Protein AF-A0A958X4B8-F1 (afdb_monomer_lite)

Sequence (342 aa):
MKTRFFYLLFTFLFCLDIISAQTKVRIRVLDENDQPLKYIRLTLSGTNLPIETQSNGEYALEFPPGEAEIVFYPPQGYERISPPNGSILLPADKSRTIEIWLARKGDDTRELESFSRILSKKESEKTRLQLENETLKARLEQLEADQQNTQVLRDSLQNMLRKNNNITTDLSREIGALNETLELKRELYYKNIAAELLVYADRLKDLRDALPRVRDAFIDQRAMDRFDRTIVAYNIARDSVLHNYEGSTVIVRALWGSELSNELGQLYEETLEDVHKQTVLPLNTTVLDQFRAVRAEEVRPAKARKKVDKAANIAFEKLNNQIPKLESNIKVMLAKLEASFH

Structure (mmCIF, N/CA/C/O backbone):
data_AF-A0A958X4B8-F1
#
_entry.id   AF-A0A958X4B8-F1
#
loop_
_atom_site.group_PDB
_atom_site.id
_atom_site.type_symbol
_atom_site.label_atom_id
_atom_site.label_alt_id
_atom_site.label_comp_id
_atom_site.label_asym_id
_atom_site.label_entity_id
_atom_site.label_seq_id
_atom_site.pdbx_PDB_ins_code
_atom_site.Cartn_x
_atom_site.Cartn_y
_atom_site.Cartn_z
_atom_site.occupancy
_atom_site.B_iso_or_equiv
_atom_site.auth_seq_id
_atom_site.auth_comp_id
_atom_site.auth_asym_id
_atom_site.auth_atom_id
_atom_site.pdbx_PDB_model_num
ATOM 1 N N . MET A 1 1 ? -67.195 -34.096 12.777 1.00 43.69 1 MET A N 1
ATOM 2 C CA . MET A 1 1 ? -67.707 -35.260 13.541 1.00 43.69 1 MET A CA 1
ATOM 3 C C . MET A 1 1 ? -66.528 -36.125 13.952 1.00 43.69 1 MET A C 1
ATOM 5 O O . MET A 1 1 ? -65.608 -36.226 13.154 1.00 43.69 1 MET A O 1
ATOM 9 N N . LYS A 1 2 ? -66.607 -36.739 15.145 1.00 39.38 2 LYS A N 1
ATOM 10 C CA . LYS A 1 2 ? -65.550 -37.399 15.950 1.00 39.38 2 LYS A CA 1
ATOM 11 C C . LYS A 1 2 ? -64.886 -36.435 16.955 1.00 39.38 2 LYS A C 1
ATOM 13 O O . LYS A 1 2 ? -63.971 -35.703 16.614 1.00 39.38 2 LYS A O 1
ATOM 18 N N . THR A 1 3 ? -65.592 -36.164 18.068 1.00 46.25 3 THR A N 1
ATOM 19 C CA . THR A 1 3 ? -65.395 -36.765 19.425 1.00 46.25 3 THR A CA 1
ATOM 20 C C . THR A 1 3 ? -64.215 -36.091 20.141 1.00 46.25 3 THR A C 1
ATOM 22 O O . THR A 1 3 ? -63.083 -36.447 19.865 1.00 46.25 3 THR A O 1
ATOM 25 N N . ARG A 1 4 ? -64.341 -35.056 20.995 1.00 43.62 4 ARG A N 1
ATOM 26 C CA . ARG A 1 4 ? -65.309 -34.771 22.085 1.00 43.62 4 ARG A CA 1
ATOM 27 C C . ARG A 1 4 ? -65.580 -35.986 22.973 1.00 43.62 4 ARG A C 1
ATOM 29 O O . ARG A 1 4 ? -66.708 -36.453 23.008 1.00 43.62 4 ARG A O 1
ATOM 36 N N . PHE A 1 5 ? -64.545 -36.504 23.636 1.00 45.78 5 PHE A N 1
ATOM 37 C CA . PHE A 1 5 ? -64.695 -37.441 24.757 1.00 45.78 5 PHE A CA 1
ATOM 38 C C . PHE A 1 5 ? -63.387 -37.574 25.560 1.00 45.78 5 PHE A C 1
ATOM 40 O O . PHE A 1 5 ? -62.764 -38.621 25.542 1.00 45.78 5 PHE A O 1
ATOM 47 N N . PHE A 1 6 ? -62.911 -36.505 26.210 1.00 38.84 6 PHE A N 1
ATOM 48 C CA . PHE A 1 6 ? -61.854 -36.620 27.235 1.00 38.84 6 PHE A CA 1
ATOM 49 C C . PHE A 1 6 ? -61.871 -35.416 28.196 1.00 38.84 6 PHE A C 1
ATOM 51 O O . PHE A 1 6 ? -60.890 -34.715 28.396 1.00 38.84 6 PHE A O 1
ATOM 58 N N . TYR A 1 7 ? -63.043 -35.152 28.770 1.00 40.59 7 TYR A N 1
ATOM 59 C CA . TYR A 1 7 ? -63.208 -34.353 29.985 1.00 40.59 7 TYR A CA 1
ATOM 60 C C . TYR A 1 7 ? -64.152 -35.146 30.877 1.00 40.59 7 TYR A C 1
ATOM 62 O O . TYR A 1 7 ? -65.355 -35.030 30.684 1.00 40.59 7 TYR A O 1
ATOM 70 N N . LEU A 1 8 ? -63.613 -36.010 31.745 1.00 40.06 8 LEU A N 1
ATOM 71 C CA . LEU A 1 8 ? -64.262 -36.551 32.957 1.00 40.06 8 LEU A CA 1
ATOM 72 C C . LEU A 1 8 ? -63.450 -37.725 33.529 1.00 40.06 8 LEU A C 1
ATOM 74 O O . LEU A 1 8 ? -63.944 -38.843 33.593 1.00 40.06 8 LEU A O 1
ATOM 78 N N . LEU A 1 9 ? -62.191 -37.498 33.923 1.00 35.44 9 LEU A N 1
ATOM 79 C CA . LEU A 1 9 ? -61.521 -38.396 34.880 1.00 35.44 9 LEU A CA 1
ATOM 80 C C . LEU A 1 9 ? -60.252 -37.782 35.499 1.00 35.44 9 LEU A C 1
ATOM 82 O O . LEU A 1 9 ? -59.194 -38.395 35.495 1.00 35.44 9 LEU A O 1
ATOM 86 N N . PHE A 1 10 ? -60.329 -36.553 36.012 1.00 36.41 10 PHE A N 1
ATOM 87 C CA . PHE A 1 10 ? -59.291 -36.035 36.919 1.00 36.41 10 PHE A CA 1
ATOM 88 C C . PHE A 1 10 ? -59.894 -35.061 37.938 1.00 36.41 10 PHE A C 1
ATOM 90 O O . PHE A 1 10 ? -59.415 -33.959 38.173 1.00 36.41 10 PHE A O 1
ATOM 97 N N . THR A 1 11 ? -61.020 -35.470 38.517 1.00 43.44 11 THR A N 1
ATOM 98 C CA . THR A 1 11 ? -61.643 -34.829 39.677 1.00 43.44 11 THR A CA 1
ATOM 99 C C . THR A 1 11 ? -61.945 -35.919 40.687 1.00 43.44 11 THR A C 1
ATOM 101 O O . THR A 1 11 ? -63.093 -36.310 40.845 1.00 43.44 11 THR A O 1
ATOM 104 N N . PHE A 1 12 ? -60.905 -36.476 41.298 1.00 36.31 12 PHE A N 1
ATOM 105 C CA . PHE A 1 12 ? -60.993 -37.158 42.585 1.00 36.31 12 PHE A CA 1
ATOM 106 C C . PHE A 1 12 ? -59.566 -37.327 43.117 1.00 36.31 12 PHE A C 1
ATOM 108 O O . PHE A 1 12 ? -58.702 -37.796 42.385 1.00 36.31 12 PHE A O 1
ATOM 115 N N . LEU A 1 13 ? -59.353 -36.946 44.379 1.00 36.75 13 LEU A N 1
ATOM 116 C CA . LEU A 1 13 ? -58.125 -37.139 45.167 1.00 36.75 13 LEU A CA 1
ATOM 117 C C . LEU A 1 13 ? -56.960 -36.161 44.921 1.00 36.75 13 LEU A C 1
ATOM 119 O O . LEU A 1 13 ? -55.829 -36.552 44.675 1.00 36.75 13 LEU A O 1
ATOM 123 N N . PHE A 1 14 ? -57.216 -34.876 45.161 1.00 34.34 14 PHE A N 1
ATOM 124 C CA . PHE A 1 14 ? -56.364 -34.130 46.098 1.00 34.34 14 PHE A CA 1
ATOM 125 C C . PHE A 1 14 ? -57.258 -33.673 47.256 1.00 34.34 14 PHE A C 1
ATOM 127 O O . PHE A 1 14 ? -57.599 -32.503 47.414 1.00 34.34 14 PHE A O 1
ATOM 134 N N . CYS A 1 15 ? -57.710 -34.651 48.046 1.00 33.22 15 CYS A N 1
ATOM 135 C CA . CYS A 1 15 ? -58.073 -34.390 49.430 1.00 33.22 15 CYS A CA 1
ATOM 136 C C . CYS A 1 15 ? -56.789 -33.937 50.122 1.00 33.22 15 CYS A C 1
ATOM 138 O O . CYS A 1 15 ? -55.918 -34.752 50.386 1.00 33.22 15 CYS A O 1
ATOM 140 N N . LEU A 1 16 ? -56.667 -32.622 50.294 1.00 35.75 16 LEU A N 1
ATOM 141 C CA . LEU A 1 16 ? -56.256 -31.978 51.539 1.00 35.75 16 LEU A CA 1
ATOM 142 C C . LEU A 1 16 ? -55.409 -32.854 52.473 1.00 35.75 16 LEU A C 1
ATOM 144 O O . LEU A 1 16 ? -55.855 -33.204 53.559 1.00 35.75 16 LEU A O 1
ATOM 148 N N . ASP A 1 17 ? -54.149 -33.073 52.119 1.00 30.91 17 ASP A N 1
ATOM 149 C CA . ASP A 1 17 ? -53.108 -33.102 53.139 1.00 30.91 17 ASP A CA 1
ATOM 150 C C . ASP A 1 17 ? -52.709 -31.648 53.402 1.00 30.91 17 ASP A C 1
ATOM 152 O O . ASP A 1 17 ? -51.627 -31.179 53.046 1.00 30.91 17 ASP A O 1
ATOM 156 N N . ILE A 1 18 ? -53.612 -30.907 54.059 1.00 37.72 18 ILE A N 1
ATOM 157 C CA . ILE A 1 18 ? -53.159 -29.861 54.974 1.00 37.72 18 ILE A CA 1
ATOM 158 C C . ILE A 1 18 ? -52.468 -30.637 56.094 1.00 37.72 18 ILE A C 1
ATOM 160 O O . ILE A 1 18 ? -53.052 -30.913 57.140 1.00 37.72 18 ILE A O 1
ATOM 164 N N . ILE A 1 19 ? -51.212 -31.023 55.868 1.00 36.47 19 ILE A N 1
ATOM 165 C CA . ILE A 1 19 ? -50.290 -31.240 56.970 1.00 36.47 19 ILE A CA 1
ATOM 166 C C . ILE A 1 19 ? -50.201 -29.863 57.614 1.00 36.47 19 ILE A C 1
ATOM 168 O O . ILE A 1 19 ? -49.477 -28.980 57.157 1.00 36.47 19 ILE A O 1
ATOM 172 N N . SER A 1 20 ? -51.042 -29.654 58.626 1.00 42.41 20 SER A N 1
ATOM 173 C CA . SER A 1 20 ? -50.919 -28.560 59.572 1.00 42.41 20 SER A CA 1
ATOM 174 C C . SER A 1 20 ? -49.486 -28.646 60.083 1.00 42.41 20 SER A C 1
ATOM 176 O O . SER A 1 20 ? -49.172 -29.509 60.903 1.00 42.41 20 SER A O 1
ATOM 178 N N . ALA A 1 21 ? -48.596 -27.816 59.543 1.00 45.03 21 ALA A N 1
ATOM 179 C CA . ALA A 1 21 ? -47.227 -27.726 60.007 1.00 45.03 21 ALA A CA 1
ATOM 180 C C . ALA A 1 21 ? -47.286 -27.200 61.441 1.00 45.03 21 ALA A C 1
ATOM 182 O O . ALA A 1 21 ? -47.398 -25.994 61.654 1.00 45.03 21 ALA A O 1
ATOM 183 N N . GLN A 1 22 ? -47.289 -28.107 62.417 1.00 54.44 22 GLN A N 1
ATOM 184 C CA . GLN A 1 22 ? -47.319 -27.727 63.818 1.00 54.44 22 GLN A CA 1
ATOM 185 C C . GLN A 1 22 ? -46.071 -26.884 64.103 1.00 54.44 22 GLN A C 1
ATOM 187 O O . GLN A 1 22 ? -44.932 -27.276 63.843 1.00 54.44 22 GLN A O 1
ATOM 192 N N . THR A 1 23 ? -46.301 -25.659 64.553 1.00 58.91 23 THR A N 1
ATOM 193 C CA . THR A 1 23 ? -45.273 -24.694 64.909 1.00 58.91 23 THR A CA 1
ATOM 194 C C . THR A 1 23 ? -44.763 -25.069 66.289 1.00 58.91 23 THR A C 1
ATOM 196 O O . THR A 1 23 ? -45.531 -25.084 67.249 1.00 58.91 23 THR A O 1
ATOM 199 N N . LYS A 1 24 ? -43.473 -25.399 66.379 1.00 68.12 24 LYS A N 1
ATOM 200 C CA . LYS A 1 24 ? -42.803 -25.713 67.640 1.00 68.12 24 LYS A CA 1
ATOM 201 C C . LYS A 1 24 ? -42.268 -24.427 68.257 1.00 68.12 24 LYS A C 1
ATOM 203 O O . LYS A 1 24 ? -41.334 -23.835 67.722 1.00 68.12 24 LYS A O 1
ATOM 208 N N . VAL A 1 25 ? -42.854 -24.007 69.370 1.00 71.88 25 VAL A N 1
ATOM 209 C CA . VAL A 1 25 ? -42.439 -22.826 70.134 1.00 71.88 25 VAL A CA 1
ATOM 210 C C . VAL A 1 25 ? -41.845 -23.280 71.462 1.00 71.88 25 VAL A C 1
ATOM 212 O O . VAL A 1 25 ? -42.372 -24.181 72.113 1.00 71.88 25 VAL A O 1
ATOM 215 N N . ARG A 1 26 ? -40.726 -22.678 71.873 1.00 79.56 26 ARG A N 1
ATOM 216 C CA . ARG A 1 26 ? -40.128 -22.944 73.188 1.00 79.56 26 ARG A CA 1
ATOM 217 C C . ARG A 1 26 ? -40.670 -21.957 74.205 1.00 79.56 26 ARG A C 1
ATOM 219 O O . ARG A 1 26 ? -40.633 -20.755 73.971 1.00 79.56 26 ARG A O 1
ATOM 226 N N . ILE A 1 27 ? -41.132 -22.464 75.336 1.00 80.44 27 ILE A N 1
ATOM 227 C CA . ILE A 1 27 ? -41.548 -21.680 76.494 1.00 80.44 27 ILE A CA 1
ATOM 228 C C . ILE A 1 27 ? -40.534 -21.927 77.601 1.00 80.44 27 ILE A C 1
ATOM 230 O O . ILE A 1 27 ? -40.130 -23.066 77.815 1.00 80.44 27 ILE A O 1
ATOM 234 N N . ARG A 1 28 ? -40.129 -20.877 78.308 1.00 86.19 28 ARG A N 1
ATOM 235 C CA . ARG A 1 28 ? -39.276 -20.949 79.492 1.00 86.19 28 ARG A CA 1
ATOM 236 C C . ARG A 1 28 ? -39.981 -20.262 80.650 1.00 86.19 28 ARG A C 1
ATOM 238 O O . ARG A 1 28 ? -40.391 -19.113 80.521 1.00 86.19 28 ARG A O 1
ATOM 245 N N . VAL A 1 29 ? -40.127 -20.970 81.762 1.00 85.38 29 VAL A N 1
ATOM 246 C CA . VAL A 1 29 ? -40.784 -20.459 82.968 1.00 85.38 29 VAL A CA 1
ATOM 247 C C . VAL A 1 29 ? -39.723 -20.114 83.999 1.00 85.38 29 VAL A C 1
ATOM 249 O O . VAL A 1 29 ? -38.860 -20.937 84.309 1.00 85.38 29 VAL A O 1
ATOM 252 N N . LEU A 1 30 ? -39.790 -18.892 84.506 1.00 85.50 30 LEU A N 1
ATOM 253 C CA . LEU A 1 30 ? -38.791 -18.277 85.369 1.00 85.50 30 LEU A CA 1
ATOM 254 C C . LEU A 1 30 ? -39.451 -17.809 86.671 1.00 85.50 30 LEU A C 1
ATOM 256 O O . LEU A 1 30 ? -40.625 -17.428 86.669 1.00 85.50 30 LEU A O 1
ATOM 260 N N . ASP A 1 31 ? -38.703 -17.863 87.770 1.00 82.00 31 ASP A N 1
ATOM 261 C CA . ASP A 1 31 ? -39.109 -17.306 89.062 1.00 82.00 31 ASP A CA 1
ATOM 262 C C . ASP A 1 31 ? -38.763 -15.813 89.189 1.00 82.00 31 ASP A C 1
ATOM 264 O O . ASP A 1 31 ? -38.178 -15.197 88.291 1.00 82.00 31 ASP A O 1
ATOM 268 N N . GLU A 1 32 ? -39.085 -15.234 90.346 1.00 76.31 32 GLU A N 1
ATOM 269 C CA . GLU A 1 32 ? -38.758 -13.857 90.726 1.00 76.31 32 GLU A CA 1
ATOM 270 C C . GLU A 1 32 ? -37.252 -13.498 90.640 1.00 76.31 32 GLU A C 1
ATOM 272 O O . GLU A 1 32 ? -36.891 -12.320 90.667 1.00 76.31 32 GLU A O 1
ATOM 277 N N . ASN A 1 33 ? -36.352 -14.478 90.500 1.00 78.56 33 ASN A N 1
ATOM 278 C CA . ASN A 1 33 ? -34.895 -14.324 90.458 1.00 78.56 33 ASN A CA 1
ATOM 279 C C . ASN A 1 33 ? -34.264 -14.746 89.112 1.00 78.56 33 ASN A C 1
ATOM 281 O O . ASN A 1 33 ? -33.052 -14.973 89.059 1.00 78.56 33 ASN A O 1
ATOM 285 N N . ASP A 1 34 ? -35.052 -14.839 88.030 1.00 77.38 34 ASP A N 1
ATOM 286 C CA . ASP A 1 34 ? -34.600 -15.307 86.698 1.00 77.38 34 ASP A CA 1
ATOM 287 C C . ASP A 1 34 ? -34.084 -16.760 86.728 1.00 77.38 34 ASP A C 1
ATOM 289 O O . ASP A 1 34 ? -33.281 -17.178 85.891 1.00 77.38 34 ASP A O 1
ATOM 293 N N . GLN A 1 35 ? -34.513 -17.551 87.721 1.00 83.38 35 GLN A N 1
ATOM 294 C CA . GLN A 1 35 ? -34.168 -18.965 87.804 1.00 83.38 35 GLN A CA 1
ATOM 295 C C . GLN A 1 35 ? -35.250 -19.817 87.142 1.00 83.38 35 GLN A C 1
ATOM 297 O O . GLN A 1 35 ? -36.444 -19.588 87.347 1.00 83.38 35 GLN A O 1
ATOM 302 N N . PRO A 1 36 ? -34.862 -20.841 86.365 1.00 85.06 36 PRO A N 1
ATOM 303 C CA . PRO A 1 36 ? -35.817 -21.725 85.722 1.00 85.06 36 PRO A CA 1
ATOM 304 C C . PRO A 1 36 ? -36.635 -22.501 86.755 1.00 85.06 36 PRO A C 1
ATOM 306 O O . PRO A 1 36 ? -36.095 -23.262 87.565 1.00 85.06 36 PRO A O 1
ATOM 309 N N . LEU A 1 37 ? -37.956 -22.362 86.674 1.00 82.81 37 LEU A N 1
ATOM 310 C CA . LEU A 1 37 ? -38.896 -23.098 87.506 1.00 82.81 37 LEU A CA 1
ATOM 311 C C . LEU A 1 37 ? -39.130 -24.494 86.929 1.00 82.81 37 LEU A C 1
ATOM 313 O O . LEU A 1 37 ? -39.729 -24.662 85.865 1.00 82.81 37 LEU A O 1
ATOM 317 N N . LYS A 1 38 ? -38.644 -25.507 87.645 1.00 84.94 38 LYS A N 1
ATOM 318 C CA . LYS A 1 38 ? -38.653 -26.915 87.222 1.00 84.94 38 LYS A CA 1
ATOM 319 C C . LYS A 1 38 ? -39.945 -27.609 87.643 1.00 84.94 38 LYS A C 1
ATOM 321 O O . LYS A 1 38 ? -40.400 -27.403 88.766 1.00 84.94 38 LYS A O 1
ATOM 326 N N . TYR A 1 39 ? -40.472 -28.477 86.780 1.00 78.25 39 TYR A N 1
ATOM 327 C CA . TYR A 1 39 ? -41.636 -29.332 87.048 1.00 78.25 39 TYR A CA 1
ATOM 328 C C . TYR A 1 39 ? -42.896 -28.566 87.483 1.00 78.25 39 TYR A C 1
ATOM 330 O O . TYR A 1 39 ? -43.729 -29.069 88.237 1.00 78.25 39 TYR A O 1
ATOM 338 N N . ILE A 1 40 ? -43.045 -27.324 87.014 1.00 77.25 40 ILE A N 1
ATOM 339 C CA . ILE A 1 40 ? -44.237 -26.518 87.265 1.00 77.25 40 ILE A CA 1
ATOM 340 C C . ILE A 1 40 ? -45.315 -26.877 86.253 1.00 77.25 40 ILE A C 1
ATOM 342 O O . ILE A 1 40 ? -45.064 -26.884 85.049 1.00 77.25 40 ILE A O 1
ATOM 346 N N . ARG A 1 41 ? -46.529 -27.117 86.762 1.00 75.81 41 ARG A N 1
ATOM 347 C CA . ARG A 1 41 ? -47.725 -27.345 85.951 1.00 75.81 41 ARG A CA 1
ATOM 348 C C . ARG A 1 41 ? -48.412 -26.032 85.598 1.00 75.81 41 ARG A C 1
ATOM 350 O O . ARG A 1 41 ? -48.987 -25.382 86.467 1.00 75.81 41 ARG A O 1
ATOM 357 N N . LEU A 1 42 ? -48.384 -25.673 84.322 1.00 70.81 42 LEU A N 1
ATOM 358 C CA . LEU A 1 42 ? -49.142 -24.566 83.748 1.00 70.81 42 LEU A CA 1
ATOM 359 C C . LEU A 1 42 ? -50.395 -25.091 83.055 1.00 70.81 42 LEU A C 1
ATOM 361 O O . LEU A 1 42 ? -50.379 -26.159 82.448 1.00 70.81 42 LEU A O 1
ATOM 365 N N . THR A 1 43 ? -51.480 -24.326 83.120 1.00 70.00 43 THR A N 1
ATOM 366 C CA . THR A 1 43 ? -52.694 -24.628 82.349 1.00 70.00 43 THR A CA 1
ATOM 367 C C . THR A 1 43 ? -52.792 -23.684 81.163 1.00 70.00 43 THR A C 1
ATOM 369 O O . THR A 1 43 ? -52.582 -22.480 81.327 1.00 70.00 43 THR A O 1
ATOM 372 N N . LEU A 1 44 ? -53.112 -24.242 79.996 1.00 68.50 44 LEU A N 1
ATOM 373 C CA . LEU A 1 44 ? -53.261 -23.523 78.740 1.00 68.50 44 LEU A CA 1
ATOM 374 C C . LEU A 1 44 ? -54.733 -23.459 78.325 1.00 68.50 44 LEU A C 1
ATOM 376 O O . LEU A 1 44 ? -55.416 -24.483 78.334 1.00 68.50 44 LEU A O 1
ATOM 380 N N . SER A 1 45 ? -55.223 -22.296 77.902 1.00 63.44 45 SER A N 1
ATOM 381 C CA . SER A 1 45 ? -56.547 -22.227 77.271 1.00 63.44 45 SER A CA 1
ATOM 382 C C . SER A 1 45 ? -56.487 -22.798 75.846 1.00 63.44 45 SER A C 1
ATOM 384 O O . SER A 1 45 ? -55.611 -22.424 75.071 1.00 63.44 45 SER A O 1
ATOM 386 N N . GLY A 1 46 ? -57.385 -23.731 75.508 1.00 58.09 46 GLY A N 1
ATOM 387 C CA . GLY A 1 46 ? -57.461 -24.380 74.186 1.00 58.09 46 GLY A CA 1
ATOM 388 C C . GLY A 1 46 ? -56.882 -25.800 74.105 1.00 58.09 46 GLY A C 1
ATOM 389 O O . GLY A 1 46 ? -57.242 -26.549 73.200 1.00 58.09 46 GLY A O 1
ATOM 390 N N . THR A 1 47 ? -56.069 -26.224 75.076 1.00 56.62 47 THR A N 1
ATOM 391 C CA . THR A 1 47 ? -55.634 -27.622 75.222 1.00 56.62 47 THR A CA 1
ATOM 392 C C . THR A 1 47 ? -55.913 -28.079 76.650 1.00 56.62 47 THR A C 1
ATOM 394 O O . THR A 1 47 ? -55.327 -27.542 77.583 1.00 56.62 47 THR A O 1
ATOM 397 N N . ASN A 1 48 ? -56.765 -29.089 76.851 1.00 54.78 48 ASN A N 1
ATOM 398 C CA . ASN A 1 48 ? -57.116 -29.632 78.180 1.00 54.78 48 ASN A CA 1
ATOM 399 C C . ASN A 1 48 ? -55.950 -30.356 78.899 1.00 54.78 48 ASN A C 1
ATOM 401 O O . ASN A 1 48 ? -56.182 -31.190 79.773 1.00 54.78 48 ASN A O 1
ATOM 405 N N . LEU A 1 49 ? -54.699 -30.091 78.519 1.00 58.72 49 LEU A N 1
ATOM 406 C CA . LEU A 1 49 ? -53.513 -30.755 79.041 1.00 58.72 49 LEU A CA 1
ATOM 407 C C . LEU A 1 49 ? -52.692 -29.779 79.895 1.00 58.72 49 LEU A C 1
ATOM 409 O O . LEU A 1 49 ? -52.316 -28.713 79.400 1.00 58.72 49 LEU A O 1
ATOM 413 N N . PRO A 1 50 ? -52.388 -30.128 81.160 1.00 63.91 50 PRO A N 1
ATOM 414 C CA . PRO A 1 50 ? -51.420 -29.384 81.946 1.00 63.91 50 PRO A CA 1
ATOM 415 C C . PRO A 1 50 ? -50.028 -29.559 81.331 1.00 63.91 50 PRO A C 1
ATOM 417 O O . PRO A 1 50 ? -49.601 -30.669 81.015 1.00 63.91 50 PRO A O 1
ATOM 420 N N . ILE A 1 51 ? -49.321 -28.449 81.170 1.00 71.31 51 ILE A N 1
ATOM 421 C CA . ILE A 1 51 ? -47.945 -28.405 80.686 1.00 71.31 51 ILE A CA 1
ATOM 422 C C . ILE A 1 51 ? -47.022 -28.493 81.892 1.00 71.31 51 ILE A C 1
ATOM 424 O O . ILE A 1 51 ? -47.155 -27.679 82.798 1.00 71.31 51 ILE A O 1
ATOM 428 N N . GLU A 1 52 ? -46.073 -29.425 81.898 1.00 79.12 52 GLU A N 1
ATOM 429 C CA . GLU A 1 52 ? -45.072 -29.538 82.961 1.00 79.12 52 GLU A CA 1
ATOM 430 C C . GLU A 1 52 ? -43.688 -29.141 82.435 1.00 79.12 52 GLU A C 1
ATOM 432 O O . GLU A 1 52 ? -43.213 -29.691 81.439 1.00 79.12 52 GLU A O 1
ATOM 437 N N . THR A 1 53 ? -43.047 -28.162 83.078 1.00 79.69 53 THR A N 1
ATOM 438 C CA . THR A 1 53 ? -41.710 -27.707 82.676 1.00 79.69 53 THR A CA 1
ATOM 439 C C . THR A 1 53 ? -40.640 -28.756 82.967 1.00 79.69 53 THR A C 1
ATOM 441 O O . THR A 1 53 ? -40.684 -29.474 83.965 1.00 79.69 53 THR A O 1
ATOM 444 N N . GLN A 1 54 ? -39.635 -28.838 82.100 1.00 82.38 54 GLN A N 1
ATOM 445 C CA . GLN A 1 54 ? -38.517 -29.766 82.244 1.00 82.38 54 GLN A CA 1
ATOM 446 C C . GLN A 1 54 ? -37.520 -29.290 83.318 1.00 82.38 54 GLN A C 1
ATOM 448 O O . GLN A 1 54 ? -37.667 -28.233 83.935 1.00 82.38 54 GLN A O 1
ATOM 453 N N . SER A 1 55 ? -36.455 -30.063 83.543 1.00 78.25 55 SER A N 1
ATOM 454 C CA . SER A 1 55 ? -35.414 -29.776 84.544 1.00 78.25 55 SER A CA 1
ATOM 455 C C . SER A 1 55 ? -34.634 -28.472 84.304 1.00 78.25 55 SER A C 1
ATOM 457 O O . SER A 1 55 ? -33.924 -28.009 85.198 1.00 78.25 55 SER A O 1
ATOM 459 N N . ASN A 1 56 ? -34.767 -27.879 83.118 1.00 79.75 56 ASN A N 1
ATOM 460 C CA . ASN A 1 56 ? -34.221 -26.581 82.725 1.00 79.75 56 ASN A CA 1
ATOM 461 C C . ASN A 1 56 ? -35.284 -25.460 82.710 1.00 79.75 56 ASN A C 1
ATOM 463 O O . ASN A 1 56 ? -34.995 -24.370 82.226 1.00 79.75 56 ASN A O 1
ATOM 467 N N . GLY A 1 57 ? -36.498 -25.721 83.208 1.00 79.00 57 GLY A N 1
ATOM 468 C CA . GLY A 1 57 ? -37.620 -24.777 83.212 1.00 79.00 57 GLY A CA 1
ATOM 469 C C . GLY A 1 57 ? -38.257 -24.543 81.843 1.00 79.00 57 GLY A C 1
ATOM 470 O O . GLY A 1 57 ? -39.096 -23.654 81.710 1.00 79.00 57 GLY A O 1
ATOM 471 N N . GLU A 1 58 ? -37.878 -25.315 80.821 1.00 84.06 58 GLU A N 1
ATOM 472 C CA . GLU A 1 58 ? -38.411 -25.170 79.469 1.00 84.06 58 GLU A CA 1
ATOM 473 C C . GLU A 1 58 ? -39.506 -26.184 79.151 1.00 84.06 58 GLU A C 1
ATOM 475 O O . GLU A 1 58 ? -39.592 -27.268 79.728 1.00 84.06 58 GLU A O 1
ATOM 480 N N . TYR A 1 59 ? -40.326 -25.830 78.171 1.00 80.00 59 TYR A N 1
ATOM 481 C CA . TYR A 1 59 ? -41.293 -26.709 77.550 1.00 80.00 59 TYR A CA 1
ATOM 482 C C . TYR A 1 59 ? -41.387 -26.405 76.054 1.00 80.00 59 TYR A C 1
ATOM 484 O O . TYR A 1 59 ? -41.383 -25.245 75.643 1.00 80.00 59 TYR A O 1
ATOM 492 N N . ALA A 1 60 ? -41.467 -27.447 75.229 1.00 75.00 60 ALA A N 1
ATOM 493 C CA . ALA A 1 60 ? -41.674 -27.304 73.795 1.00 75.00 60 ALA A CA 1
ATOM 494 C C . ALA A 1 60 ? -43.149 -27.534 73.473 1.00 75.00 60 ALA A C 1
ATOM 496 O O . ALA A 1 60 ? -43.681 -28.614 73.717 1.00 75.00 60 ALA A O 1
ATOM 497 N N . LEU A 1 61 ? -43.783 -26.507 72.927 1.00 73.00 61 LEU A N 1
ATOM 498 C CA . LEU A 1 61 ? -45.202 -26.470 72.643 1.00 73.00 61 LEU A CA 1
ATOM 499 C C . LEU A 1 61 ? -45.424 -26.565 71.126 1.00 73.00 61 LEU A C 1
ATOM 501 O O . LEU A 1 61 ? -44.788 -25.832 70.370 1.00 73.00 61 LEU A O 1
ATOM 505 N N . GLU A 1 62 ? -46.308 -27.457 70.680 1.00 70.25 62 GLU A N 1
ATOM 506 C CA . GLU A 1 62 ? -46.619 -27.679 69.260 1.00 70.25 62 GLU A CA 1
ATOM 507 C C . GLU A 1 62 ? -48.052 -27.222 68.958 1.00 70.25 62 GLU A C 1
ATOM 509 O O . GLU A 1 62 ? -49.003 -27.757 69.523 1.00 70.25 62 GLU A O 1
ATOM 514 N N . PHE A 1 63 ? -48.212 -26.203 68.103 1.00 66.12 63 PHE A N 1
ATOM 515 C CA . PHE A 1 63 ? -49.518 -25.599 67.778 1.00 66.12 63 PHE A CA 1
ATOM 516 C C . PHE A 1 63 ? -49.766 -25.535 66.270 1.00 66.12 63 PHE A C 1
ATOM 518 O O . PHE A 1 63 ? -48.816 -25.344 65.513 1.00 66.12 63 PHE A O 1
ATOM 525 N N . PRO A 1 64 ? -51.018 -25.665 65.795 1.00 59.25 64 PRO A N 1
ATOM 526 C CA . PRO A 1 64 ? -51.334 -25.465 64.382 1.00 59.25 64 PRO A CA 1
ATOM 527 C C . PRO A 1 64 ? -50.928 -24.046 63.919 1.00 59.25 64 PRO A C 1
ATOM 529 O O . PRO A 1 64 ? -50.973 -23.107 64.713 1.00 59.25 64 PRO A O 1
ATOM 532 N N . PRO A 1 65 ? -50.487 -23.871 62.660 1.00 53.09 65 PRO A N 1
ATOM 533 C CA . PRO A 1 65 ? -49.911 -22.611 62.188 1.00 53.09 65 PRO A CA 1
ATOM 534 C C . PRO A 1 65 ? -50.961 -21.489 62.081 1.00 53.09 65 PRO A C 1
ATOM 536 O O . PRO A 1 65 ? -51.976 -21.653 61.407 1.00 53.09 65 PRO A O 1
ATOM 539 N N . GLY A 1 66 ? -50.697 -20.344 62.724 1.00 57.16 66 GLY A N 1
ATOM 540 C CA . GLY A 1 66 ? -51.556 -19.150 62.746 1.00 57.16 66 GLY A CA 1
ATOM 541 C C . GLY A 1 66 ? -51.277 -18.244 63.956 1.00 57.16 66 GLY A C 1
ATOM 542 O O . GLY A 1 66 ? -50.525 -18.628 64.853 1.00 57.16 66 GLY A O 1
ATOM 543 N N . GLU A 1 67 ? -51.868 -17.042 63.991 1.00 57.72 67 GLU A N 1
ATOM 544 C CA . GLU A 1 67 ? -51.881 -16.185 65.188 1.00 57.72 67 GLU A CA 1
ATOM 545 C C . GLU A 1 67 ? -52.754 -16.848 66.262 1.00 57.72 67 GLU A C 1
ATOM 547 O O . GLU A 1 67 ? -53.975 -16.714 66.268 1.00 57.72 67 GLU A O 1
ATOM 552 N N . ALA A 1 68 ? -52.133 -17.628 67.143 1.00 63.41 68 ALA A N 1
ATOM 553 C CA . ALA A 1 68 ? -52.802 -18.197 68.302 1.00 63.41 68 ALA A CA 1
ATOM 554 C C . ALA A 1 68 ? -52.475 -17.352 69.538 1.00 63.41 68 ALA A C 1
ATOM 556 O O . ALA A 1 68 ? -51.304 -17.113 69.849 1.00 63.41 68 ALA A O 1
ATOM 557 N N . GLU A 1 69 ? -53.516 -16.908 70.239 1.00 67.94 69 GLU A N 1
ATOM 558 C CA . GLU A 1 69 ? -53.393 -16.362 71.585 1.00 67.94 69 GLU A CA 1
ATOM 559 C C . GLU A 1 69 ? -53.341 -17.525 72.572 1.00 67.94 69 GLU A C 1
ATOM 561 O O . GLU A 1 69 ? -54.230 -18.378 72.608 1.00 67.94 69 GLU A O 1
ATOM 566 N N . ILE A 1 70 ? -52.289 -17.558 73.379 1.00 68.75 70 ILE A N 1
ATOM 567 C CA . ILE A 1 70 ? -52.142 -18.555 74.426 1.00 68.75 70 ILE A CA 1
ATOM 568 C C . ILE A 1 70 ? -52.356 -17.899 75.777 1.00 68.75 70 ILE A C 1
ATOM 570 O O . ILE A 1 70 ? -51.595 -17.004 76.136 1.00 68.75 70 ILE A O 1
ATOM 574 N N . VAL A 1 71 ? -53.329 -18.407 76.538 1.00 72.62 71 VAL A N 1
ATOM 575 C CA . VAL A 1 71 ? -53.605 -17.967 77.911 1.00 72.62 71 VAL A CA 1
ATOM 576 C C . VAL A 1 71 ? -53.011 -18.951 78.917 1.00 72.62 71 VAL A C 1
ATOM 578 O O . VAL A 1 71 ? -53.311 -20.144 78.860 1.00 72.62 71 VAL A O 1
ATOM 581 N N . PHE A 1 72 ? -52.217 -18.448 79.860 1.00 74.56 72 PHE A N 1
ATOM 582 C CA . PHE A 1 72 ? -51.562 -19.217 80.920 1.00 74.56 72 PHE A CA 1
ATOM 583 C C . PHE A 1 72 ? -52.180 -18.944 82.288 1.00 74.56 72 PHE A C 1
ATOM 585 O O . PHE A 1 72 ? -52.367 -17.785 82.654 1.00 74.56 72 PHE A O 1
ATOM 592 N N . TYR A 1 73 ? -52.382 -19.983 83.098 1.00 77.50 73 TYR A N 1
ATOM 593 C CA . TYR A 1 73 ? -52.789 -19.840 84.503 1.00 77.50 73 TYR A CA 1
ATOM 594 C C . TYR A 1 73 ? -51.645 -20.218 85.456 1.00 77.50 73 TYR A C 1
ATOM 596 O O . TYR A 1 73 ? -51.065 -21.297 85.286 1.00 77.50 73 TYR A O 1
ATOM 604 N N . PRO A 1 74 ? -51.306 -19.363 86.445 1.00 77.88 74 PRO A N 1
ATOM 605 C CA . PRO A 1 74 ? -50.254 -19.668 87.406 1.00 77.88 74 PRO A CA 1
ATOM 606 C C . PRO A 1 74 ? -50.664 -20.836 88.325 1.00 77.88 74 PRO A C 1
ATOM 608 O O . PRO A 1 74 ? -51.843 -20.970 88.666 1.00 77.88 74 PRO A O 1
ATOM 611 N N . PRO A 1 75 ? -49.710 -21.685 88.742 1.00 78.56 75 PRO A N 1
ATOM 612 C CA . PRO A 1 75 ? -49.959 -22.778 89.675 1.00 78.56 75 PRO A CA 1
ATOM 613 C C . PRO A 1 75 ? -50.267 -22.258 91.088 1.00 78.56 75 PRO A C 1
ATOM 615 O O . PRO A 1 75 ? -49.982 -21.113 91.444 1.00 78.56 75 PRO A O 1
ATOM 618 N N . GLN A 1 76 ? -50.812 -23.131 91.937 1.00 78.00 76 GLN A N 1
ATOM 619 C CA . GLN A 1 76 ? -51.071 -22.805 93.339 1.00 78.00 76 GLN A CA 1
ATOM 620 C C . GLN A 1 76 ? -49.781 -22.360 94.054 1.00 78.00 76 GLN A C 1
ATOM 622 O O . GLN A 1 76 ? -48.746 -23.012 93.947 1.00 78.00 76 GLN A O 1
ATOM 627 N N . GLY A 1 77 ? -49.856 -21.249 94.795 1.00 78.88 77 GLY A N 1
ATOM 628 C CA . GLY A 1 77 ? -48.712 -20.669 95.509 1.00 78.88 77 GLY A CA 1
ATOM 629 C C . GLY A 1 77 ? -47.859 -19.702 94.683 1.00 78.88 77 GLY A C 1
ATOM 630 O O . GLY A 1 77 ? -46.942 -19.114 95.249 1.00 78.88 77 GLY A O 1
ATOM 631 N N . TYR A 1 78 ? -48.188 -19.487 93.403 1.00 81.56 78 TYR A N 1
ATOM 632 C CA . TYR A 1 78 ? -47.540 -18.495 92.547 1.00 81.56 78 TYR A CA 1
ATOM 633 C C . TYR A 1 78 ? -48.533 -17.474 91.972 1.00 81.56 78 TYR A C 1
ATOM 635 O O . TYR A 1 78 ? -49.718 -17.760 91.784 1.00 81.56 78 TYR A O 1
ATOM 643 N N . GLU A 1 79 ? -48.026 -16.287 91.673 1.00 80.12 79 GLU A N 1
ATOM 644 C CA . GLU A 1 79 ? -48.654 -15.192 90.940 1.00 80.12 79 GLU A CA 1
ATOM 645 C C . GLU A 1 79 ? -47.879 -14.913 89.655 1.00 80.12 79 GLU A C 1
ATOM 647 O O . GLU A 1 79 ? -46.719 -15.292 89.507 1.00 80.12 79 GLU A O 1
ATOM 652 N N . ARG A 1 80 ? -48.559 -14.332 88.668 1.00 82.56 80 ARG A N 1
ATOM 653 C CA . ARG A 1 80 ? -48.021 -14.140 87.322 1.00 82.56 80 ARG A CA 1
ATOM 654 C C . ARG A 1 80 ? -47.541 -12.706 87.169 1.00 82.56 80 ARG A C 1
ATOM 656 O O . ARG A 1 80 ? -48.352 -11.791 87.212 1.00 82.56 80 ARG A O 1
ATOM 663 N N . ILE A 1 81 ? -46.253 -12.548 86.887 1.00 78.25 81 ILE A N 1
ATOM 664 C CA . ILE A 1 81 ? -45.608 -11.243 86.719 1.00 78.25 81 ILE A CA 1
ATOM 665 C C . ILE A 1 81 ? -45.637 -10.815 85.248 1.00 78.25 81 ILE A C 1
ATOM 667 O O . ILE A 1 81 ? -45.959 -9.675 84.920 1.00 78.25 81 ILE A O 1
ATOM 671 N N . SER A 1 82 ? -45.314 -11.736 84.335 1.00 78.06 82 SER A N 1
ATOM 672 C CA . SER A 1 82 ? -45.306 -11.471 82.894 1.00 78.06 82 SER A CA 1
ATOM 673 C C . SER A 1 82 ? -45.617 -12.746 82.105 1.00 78.06 82 SER A C 1
ATOM 675 O O . SER A 1 82 ? -45.023 -13.787 82.394 1.00 78.06 82 SER A O 1
ATOM 677 N N . PRO A 1 83 ? -46.527 -12.704 81.118 1.00 76.62 83 PRO A N 1
ATOM 678 C CA . PRO A 1 83 ? -47.341 -11.557 80.698 1.00 76.62 83 PRO A CA 1
ATOM 679 C C . PRO A 1 83 ? -48.438 -11.227 81.737 1.00 76.62 83 PRO A C 1
ATOM 681 O O . PRO A 1 83 ? -49.062 -12.142 82.276 1.00 76.62 83 PRO A O 1
ATOM 684 N N . PRO A 1 84 ? -48.736 -9.948 82.022 1.00 71.50 84 PRO A N 1
ATOM 685 C CA . PRO A 1 84 ? -49.674 -9.572 83.090 1.00 71.50 84 PRO A CA 1
ATOM 686 C C . PRO A 1 84 ? -51.115 -10.042 82.817 1.00 71.50 84 PRO A C 1
ATOM 688 O O . PRO A 1 84 ? -51.792 -10.588 83.692 1.00 71.50 84 PRO A O 1
ATOM 691 N N . ASN A 1 85 ? -51.562 -9.936 81.565 1.00 76.75 85 ASN A N 1
ATOM 692 C CA . ASN A 1 85 ? -52.866 -10.422 81.104 1.00 76.75 85 ASN A CA 1
ATOM 693 C C . ASN A 1 85 ? -52.933 -11.953 80.961 1.00 76.75 85 ASN A C 1
ATOM 695 O O . ASN A 1 85 ? -54.014 -12.498 80.767 1.00 76.75 85 ASN A O 1
ATOM 699 N N . GLY A 1 86 ? -51.806 -12.659 81.082 1.00 69.75 86 GLY A N 1
ATOM 700 C CA . GLY A 1 86 ? -51.759 -14.105 80.894 1.00 69.75 86 GLY A CA 1
ATOM 701 C C . GLY A 1 86 ? -51.734 -14.565 79.459 1.00 69.75 86 GLY A C 1
ATOM 702 O O . GLY A 1 86 ? -51.627 -15.767 79.257 1.00 69.75 86 GLY A O 1
ATOM 703 N N . SER A 1 87 ? -51.800 -13.643 78.506 1.00 74.62 87 SER A N 1
ATOM 704 C CA . SER A 1 87 ? -51.951 -13.945 77.094 1.00 74.62 87 SER A CA 1
ATOM 705 C C . SER A 1 87 ? -50.704 -13.571 76.309 1.00 74.62 87 SER A C 1
ATOM 707 O O . SER A 1 87 ? -50.147 -12.489 76.504 1.00 74.62 87 SER A O 1
ATOM 709 N N . ILE A 1 88 ? -50.278 -14.435 75.388 1.00 72.94 88 ILE A N 1
ATOM 710 C CA . ILE A 1 88 ? -49.154 -14.164 74.480 1.00 72.94 88 ILE A CA 1
ATOM 711 C C . ILE A 1 88 ? -49.556 -14.536 73.062 1.00 72.94 88 ILE A C 1
ATOM 713 O O . ILE A 1 88 ? -50.095 -15.617 72.829 1.00 72.94 88 ILE A O 1
ATOM 717 N N . LEU A 1 89 ? -49.244 -13.649 72.119 1.00 73.56 89 LEU A N 1
ATOM 718 C CA . LEU A 1 89 ? -49.284 -13.958 70.696 1.00 73.56 89 LEU A CA 1
ATOM 719 C C . LEU A 1 89 ? -48.028 -14.743 70.322 1.00 73.56 89 LEU A C 1
ATOM 721 O O . LEU A 1 89 ? -46.906 -14.290 70.569 1.00 73.56 89 LEU A O 1
ATOM 725 N N . LEU A 1 90 ? -48.207 -15.924 69.736 1.00 70.00 90 LEU A N 1
ATOM 726 C CA . LEU A 1 90 ? -47.077 -16.740 69.308 1.00 70.00 90 LEU A CA 1
ATOM 727 C C . LEU A 1 90 ? -46.280 -16.054 68.182 1.00 70.00 90 LEU A C 1
ATOM 729 O O . LEU A 1 90 ? -46.873 -15.578 67.212 1.00 70.00 90 LEU A O 1
ATOM 733 N N . PRO A 1 91 ? -44.935 -16.026 68.257 1.00 63.56 91 PRO A N 1
ATOM 734 C CA . PRO A 1 91 ? -44.116 -15.493 67.178 1.00 63.56 91 PRO A CA 1
ATOM 735 C C . PRO A 1 91 ? -44.161 -16.422 65.955 1.00 63.56 91 PRO A C 1
ATOM 737 O O . PRO A 1 91 ? -44.045 -17.639 66.085 1.00 63.56 91 PRO A O 1
ATOM 740 N N . ALA A 1 92 ? -44.245 -15.846 64.751 1.00 61.94 92 ALA A N 1
ATOM 741 C CA . ALA A 1 92 ? -44.121 -16.598 63.495 1.00 61.94 92 ALA A CA 1
ATOM 742 C C . ALA A 1 92 ? -42.706 -17.191 63.294 1.00 61.94 92 ALA A C 1
ATOM 744 O O . ALA A 1 92 ? -42.518 -18.171 62.571 1.00 61.94 92 ALA A O 1
ATOM 745 N N . ASP A 1 93 ? -41.703 -16.595 63.947 1.00 62.28 93 ASP A N 1
ATOM 746 C CA . ASP A 1 93 ? -40.313 -17.045 63.951 1.00 62.28 93 ASP A CA 1
ATOM 747 C C . ASP A 1 93 ? -40.095 -18.171 64.977 1.00 62.28 93 ASP A C 1
ATOM 749 O O . ASP A 1 93 ? -40.159 -17.969 66.193 1.00 62.28 93 ASP A O 1
ATOM 753 N N . LYS A 1 94 ? -39.777 -19.361 64.457 1.00 61.94 94 LYS A N 1
ATOM 754 C CA . LYS A 1 94 ? -39.627 -20.634 65.185 1.00 61.94 94 LYS A CA 1
ATOM 755 C C . LYS A 1 94 ? -38.424 -20.682 66.134 1.00 61.94 94 LYS A C 1
ATOM 757 O O . LYS A 1 94 ? -38.264 -21.652 66.873 1.00 61.94 94 LYS A O 1
ATOM 762 N N . SER A 1 95 ? -37.545 -19.682 66.099 1.00 61.38 95 SER A N 1
ATOM 763 C CA . SER A 1 95 ? -36.331 -19.651 66.921 1.00 61.38 95 SER A CA 1
ATOM 764 C C . SER A 1 95 ? -36.526 -18.990 68.289 1.00 61.38 95 SER A C 1
ATOM 766 O O . SER A 1 95 ? -35.704 -19.202 69.189 1.00 61.38 95 SER A O 1
ATOM 768 N N . ARG A 1 96 ? -37.614 -18.227 68.472 1.00 67.88 96 ARG A N 1
ATOM 769 C CA . ARG A 1 96 ? -37.833 -17.406 69.668 1.00 67.88 96 ARG A CA 1
ATOM 770 C C . ARG A 1 96 ? -38.381 -18.220 70.840 1.00 67.88 96 ARG A C 1
ATOM 772 O O . ARG A 1 96 ? -39.349 -18.966 70.704 1.00 67.88 96 ARG A O 1
ATOM 779 N N . THR A 1 97 ? -37.765 -18.036 72.005 1.00 75.56 97 THR A N 1
ATOM 780 C CA . THR A 1 97 ? -38.247 -18.577 73.279 1.00 75.56 97 THR A CA 1
ATOM 781 C C . THR A 1 97 ? -39.163 -17.557 73.945 1.00 75.56 97 THR A C 1
ATOM 783 O O . THR A 1 97 ? -38.797 -16.393 74.098 1.00 75.56 97 THR A O 1
ATOM 786 N N . ILE A 1 98 ? -40.351 -17.997 74.344 1.00 78.88 98 ILE A N 1
ATOM 787 C CA . ILE A 1 98 ? -41.306 -17.217 75.124 1.00 78.88 98 ILE A CA 1
ATOM 788 C C . ILE A 1 98 ? -40.957 -17.368 76.604 1.00 78.88 98 ILE A C 1
ATOM 790 O O . ILE A 1 98 ? -40.909 -18.484 77.112 1.00 78.88 98 ILE A O 1
ATOM 794 N N . GLU A 1 99 ? -40.734 -16.259 77.300 1.00 84.38 99 GLU A N 1
ATOM 795 C CA . GLU A 1 99 ? -40.453 -16.257 78.738 1.00 84.38 99 GLU A CA 1
ATOM 796 C C . GLU A 1 99 ? -41.725 -15.937 79.535 1.00 84.38 99 GLU A C 1
ATOM 798 O O . GLU A 1 99 ? -42.386 -14.931 79.272 1.00 84.38 99 GLU A O 1
ATOM 803 N N . ILE A 1 100 ? -42.050 -16.783 80.515 1.00 84.06 100 ILE A N 1
ATOM 804 C CA . ILE A 1 100 ? -43.150 -16.594 81.468 1.00 84.06 100 ILE A CA 1
ATOM 805 C C . ILE A 1 100 ? -42.545 -16.423 82.854 1.00 84.06 100 ILE A C 1
ATOM 807 O O . ILE A 1 100 ? -41.779 -17.273 83.301 1.00 84.06 100 ILE A O 1
ATOM 811 N N . TRP A 1 101 ? -42.918 -15.353 83.542 1.00 84.38 101 TRP A N 1
ATOM 812 C CA . TRP A 1 101 ? -42.362 -14.988 84.839 1.00 84.38 101 TRP A CA 1
ATOM 813 C C . TRP A 1 101 ? -43.416 -15.120 85.930 1.00 84.38 101 TRP A C 1
ATOM 815 O O . TRP A 1 101 ? -44.503 -14.541 85.818 1.00 84.38 101 TRP A O 1
ATOM 825 N N . LEU A 1 102 ? -43.086 -15.872 86.978 1.00 84.00 102 LEU A N 1
ATOM 826 C CA . LEU A 1 102 ? -43.945 -16.137 88.129 1.00 84.00 102 LEU A CA 1
ATOM 827 C C . LEU A 1 102 ? -43.255 -15.694 89.429 1.00 84.00 102 LEU A C 1
ATOM 829 O O . LEU A 1 102 ? -42.043 -15.822 89.545 1.00 84.00 102 LEU A O 1
ATOM 833 N N . ALA A 1 103 ? -44.026 -15.223 90.409 1.00 81.56 103 ALA A N 1
ATOM 834 C CA . ALA A 1 103 ? -43.577 -14.916 91.773 1.00 81.56 103 ALA A CA 1
ATOM 835 C C . ALA A 1 103 ? -44.303 -15.810 92.781 1.00 81.56 103 ALA A C 1
ATOM 837 O O . ALA A 1 103 ? -45.426 -16.230 92.523 1.00 81.56 103 ALA A O 1
ATOM 838 N N . ARG A 1 104 ? -43.716 -16.097 93.945 1.00 81.25 104 ARG A N 1
ATOM 839 C CA . ARG A 1 104 ? -44.426 -16.788 95.040 1.00 81.25 104 ARG A CA 1
ATOM 840 C C . ARG A 1 104 ? -45.399 -15.857 95.773 1.00 81.25 104 ARG A C 1
ATOM 842 O O . ARG A 1 104 ? -45.053 -14.723 96.080 1.00 81.25 104 ARG A O 1
ATOM 849 N N . LYS A 1 105 ? -46.585 -16.370 96.125 1.00 75.81 105 LYS A N 1
ATOM 850 C CA . LYS A 1 105 ? -47.630 -15.629 96.859 1.00 75.81 105 LYS A CA 1
ATOM 851 C C . LYS A 1 105 ? -47.201 -15.276 98.287 1.00 75.81 105 LYS A C 1
ATOM 853 O O . LYS A 1 105 ? -46.703 -16.148 99.001 1.00 75.81 105 LYS A O 1
ATOM 858 N N . GLY A 1 106 ? -47.504 -14.051 98.728 1.00 68.62 106 GLY A N 1
ATOM 859 C CA . GLY A 1 106 ? -47.350 -13.607 100.123 1.00 68.62 106 GLY A CA 1
ATOM 860 C C . GLY A 1 106 ? -46.210 -12.617 100.396 1.00 68.62 106 GLY A C 1
ATOM 861 O O . GLY A 1 106 ? -45.894 -12.394 101.563 1.00 68.62 106 GLY A O 1
ATOM 862 N N . ASP A 1 107 ? -45.593 -12.040 99.359 1.00 64.19 107 ASP A N 1
ATOM 863 C CA . ASP A 1 107 ? -44.590 -10.974 99.489 1.00 64.19 107 ASP A CA 1
ATOM 864 C C . ASP A 1 107 ? -44.736 -9.932 98.363 1.00 64.19 107 ASP A C 1
ATOM 866 O O . ASP A 1 107 ? -43.989 -9.929 97.381 1.00 64.19 107 ASP A O 1
ATOM 870 N N . ASP A 1 108 ? -45.717 -9.040 98.521 1.00 64.81 108 ASP A N 1
ATOM 871 C CA . ASP A 1 108 ? -46.078 -7.990 97.555 1.00 64.81 108 ASP A CA 1
ATOM 872 C C . ASP A 1 108 ? -44.882 -7.089 97.173 1.00 64.81 108 ASP A C 1
ATOM 874 O O . ASP A 1 108 ? -44.837 -6.513 96.084 1.00 64.81 108 ASP A O 1
ATOM 878 N N . THR A 1 109 ? -43.870 -6.977 98.047 1.00 67.31 109 THR A N 1
ATOM 879 C CA . THR A 1 109 ? -42.656 -6.193 97.769 1.00 67.31 109 THR A CA 1
ATOM 880 C C . THR A 1 109 ? -41.744 -6.874 96.748 1.00 67.31 109 THR A C 1
ATOM 882 O O . THR A 1 109 ? -41.246 -6.216 95.832 1.00 67.31 109 THR A O 1
ATOM 885 N N . ARG A 1 110 ? -41.593 -8.202 96.823 1.00 68.06 110 ARG A N 1
ATOM 886 C CA . ARG A 1 110 ? -40.798 -8.991 95.865 1.00 68.06 110 ARG A CA 1
ATOM 887 C C . ARG A 1 110 ? -41.430 -9.060 94.481 1.00 68.06 110 ARG A C 1
ATOM 889 O O . ARG A 1 110 ? -40.706 -9.098 93.482 1.00 68.06 110 ARG A O 1
ATOM 896 N N . GLU A 1 111 ? -42.758 -9.066 94.402 1.00 68.75 111 GLU A N 1
ATOM 897 C CA . GLU A 1 111 ? -43.476 -9.034 93.124 1.00 68.75 111 GLU A CA 1
ATOM 898 C C . GLU A 1 111 ? -43.203 -7.720 92.373 1.00 68.75 111 GLU A C 1
ATOM 900 O O . GLU A 1 111 ? -42.810 -7.741 91.203 1.00 68.75 111 GLU A O 1
ATOM 905 N N . LEU A 1 112 ? -43.315 -6.580 93.065 1.00 71.00 112 LEU A N 1
ATOM 906 C CA . LEU A 1 112 ? -43.044 -5.255 92.499 1.00 71.00 112 LEU A CA 1
ATOM 907 C C . LEU A 1 112 ? -41.583 -5.094 92.049 1.00 71.00 112 LEU A C 1
ATOM 909 O O . LEU A 1 112 ? -41.327 -4.561 90.966 1.00 71.00 112 LEU A O 1
ATOM 913 N N . GLU A 1 113 ? -40.621 -5.584 92.836 1.00 76.88 113 GLU A N 1
ATOM 914 C CA . GLU A 1 113 ? -39.197 -5.571 92.468 1.00 76.88 113 GLU A CA 1
ATOM 915 C C . GLU A 1 113 ? -38.913 -6.408 91.212 1.00 76.88 113 GLU A C 1
ATOM 917 O O . GLU A 1 113 ? -38.156 -5.992 90.329 1.00 76.88 113 GLU A O 1
ATOM 922 N N . SER A 1 114 ? -39.555 -7.570 91.101 1.00 74.06 114 SER A N 1
ATOM 923 C CA . SER A 1 114 ? -39.424 -8.466 89.950 1.00 74.06 114 SER A CA 1
ATOM 924 C C . SER A 1 114 ? -40.058 -7.868 88.696 1.00 74.06 114 SER A C 1
ATOM 926 O O . SER A 1 114 ? -39.446 -7.881 87.625 1.00 74.06 114 SER A O 1
ATOM 928 N N . PHE A 1 115 ? -41.247 -7.272 88.827 1.00 77.19 115 PHE A N 1
ATOM 929 C CA . PHE A 1 115 ? -41.921 -6.568 87.739 1.00 77.19 115 PHE A CA 1
ATOM 930 C C . PHE A 1 115 ? -41.085 -5.388 87.228 1.00 77.19 115 PHE A C 1
ATOM 932 O O . PHE A 1 115 ? -40.867 -5.265 86.024 1.00 77.19 115 PHE A O 1
ATOM 939 N N . SER A 1 116 ? -40.545 -4.569 88.137 1.00 77.62 116 SER A N 1
ATOM 940 C CA . SER A 1 116 ? -39.658 -3.445 87.807 1.00 77.62 116 SER A CA 1
ATOM 941 C C . SER A 1 116 ? -38.412 -3.901 87.035 1.00 77.62 116 SER A C 1
ATOM 943 O O . SER A 1 116 ? -38.047 -3.319 86.010 1.00 77.62 116 SER A O 1
ATOM 945 N N . ARG A 1 117 ? -37.797 -5.016 87.454 1.00 81.69 117 ARG A N 1
ATOM 946 C CA . ARG A 1 117 ? -36.634 -5.605 86.772 1.00 81.69 117 ARG A CA 1
ATOM 947 C C . ARG A 1 117 ? -36.969 -6.093 85.363 1.00 81.69 117 ARG A C 1
ATOM 949 O O . ARG A 1 117 ? -36.216 -5.829 84.426 1.00 81.69 117 ARG A O 1
ATOM 956 N N . ILE A 1 118 ? -38.093 -6.792 85.201 1.00 80.75 118 ILE A N 1
ATOM 957 C CA . ILE A 1 118 ? -38.555 -7.292 83.898 1.00 80.75 118 ILE A CA 1
ATOM 958 C C . ILE A 1 118 ? -38.888 -6.125 82.969 1.00 80.75 118 ILE A C 1
ATOM 960 O O . ILE A 1 118 ? -38.491 -6.147 81.803 1.00 80.75 118 ILE A O 1
ATOM 964 N N . LEU A 1 119 ? -39.567 -5.096 83.479 1.00 80.94 119 LEU A N 1
ATOM 965 C CA . LEU A 1 119 ? -39.873 -3.888 82.722 1.00 80.94 119 LEU A CA 1
ATOM 966 C C . LEU A 1 119 ? -38.586 -3.214 82.236 1.00 80.94 119 LEU A C 1
ATOM 968 O O . LEU A 1 119 ? -38.452 -2.976 81.041 1.00 80.94 119 LEU A O 1
ATOM 972 N N . SER A 1 120 ? -37.592 -3.036 83.109 1.00 83.19 120 SER A N 1
ATOM 973 C CA . SER A 1 120 ? -36.284 -2.482 82.733 1.00 83.19 120 SER A CA 1
ATOM 974 C C . SER A 1 120 ? -35.547 -3.338 81.686 1.00 83.19 120 SER A C 1
ATOM 976 O O . SER A 1 120 ? -34.994 -2.815 80.711 1.00 83.19 120 SER A O 1
ATOM 978 N N . LYS A 1 121 ? -35.590 -4.675 81.811 1.00 85.38 121 LYS A N 1
ATOM 979 C CA . LYS A 1 121 ? -35.048 -5.612 80.805 1.00 85.38 121 LYS A CA 1
ATOM 980 C C . LYS A 1 121 ? -35.762 -5.451 79.455 1.00 85.38 121 LYS A C 1
ATOM 982 O O . LYS A 1 121 ? -35.117 -5.461 78.410 1.00 85.38 121 LYS A O 1
ATOM 987 N N . LYS A 1 122 ? -37.082 -5.255 79.456 1.00 82.31 122 LYS A N 1
ATOM 988 C CA . LYS A 1 122 ? -37.871 -5.058 78.230 1.00 82.31 122 LYS A CA 1
ATOM 989 C C . LYS A 1 122 ? -37.697 -3.669 77.621 1.00 82.31 122 LYS A C 1
ATOM 991 O O . LYS A 1 122 ? -37.643 -3.551 76.400 1.00 82.31 122 LYS A O 1
ATOM 996 N N . GLU A 1 123 ? -37.549 -2.631 78.433 1.00 84.94 123 GLU A N 1
ATOM 997 C CA . GLU A 1 123 ? -37.270 -1.267 77.977 1.00 84.94 123 GLU A CA 1
ATOM 998 C C . GLU A 1 123 ? -35.871 -1.148 77.363 1.00 84.94 123 GLU A C 1
ATOM 1000 O O . GLU A 1 123 ? -35.710 -0.540 76.302 1.00 84.94 123 GLU A O 1
ATOM 1005 N N . SER A 1 124 ? -34.867 -1.791 77.963 1.00 88.44 124 SER A N 1
ATOM 1006 C CA . SER A 1 124 ? -33.517 -1.861 77.390 1.00 88.44 124 SER A CA 1
ATOM 1007 C C . SER A 1 124 ? -33.481 -2.674 76.092 1.00 88.44 124 SER A C 1
ATOM 1009 O O . SER A 1 124 ? -32.871 -2.236 75.117 1.00 88.44 124 SER A O 1
ATOM 1011 N N . GLU A 1 125 ? -34.196 -3.803 76.022 1.00 87.31 125 GLU A N 1
ATOM 1012 C CA . GLU A 1 125 ? -34.353 -4.585 74.789 1.00 87.31 125 GLU A CA 1
ATOM 1013 C C . GLU A 1 125 ? -35.038 -3.771 73.679 1.00 87.31 125 GLU A C 1
ATOM 1015 O O . GLU A 1 125 ? -34.555 -3.752 72.545 1.00 87.31 125 GLU A O 1
ATOM 1020 N N . LYS A 1 126 ? -36.114 -3.043 74.007 1.00 88.00 126 LYS A N 1
ATOM 1021 C CA . LYS A 1 126 ? -36.804 -2.136 73.081 1.00 88.00 126 LYS A CA 1
ATOM 1022 C C . LYS A 1 126 ? -35.866 -1.046 72.566 1.00 88.00 126 LYS A C 1
ATOM 1024 O O . LYS A 1 126 ? -35.798 -0.840 71.358 1.00 88.00 126 LYS A O 1
ATOM 1029 N N . THR A 1 127 ? -35.128 -0.387 73.457 1.00 90.56 127 THR A N 1
ATOM 1030 C CA . THR A 1 127 ? -34.193 0.691 73.095 1.00 90.56 127 THR A CA 1
ATOM 1031 C C . THR A 1 127 ? -33.070 0.168 72.198 1.00 90.56 127 THR A C 1
ATOM 1033 O O . THR A 1 127 ? -32.746 0.780 71.183 1.00 90.56 127 THR A O 1
ATOM 1036 N N . ARG A 1 128 ? -32.526 -1.018 72.507 1.00 92.31 128 ARG A N 1
ATOM 1037 C CA . ARG A 1 128 ? -31.530 -1.696 71.665 1.00 92.31 128 ARG A CA 1
ATOM 1038 C C . ARG A 1 128 ? -32.072 -1.980 70.262 1.00 92.31 128 ARG A C 1
ATOM 1040 O O . ARG A 1 128 ? -31.401 -1.673 69.284 1.00 92.31 128 ARG A O 1
ATOM 1047 N N . LEU A 1 129 ? -33.277 -2.547 70.162 1.00 90.00 129 LEU A N 1
ATOM 1048 C CA . LEU A 1 129 ? -33.909 -2.845 68.872 1.00 90.00 129 LEU A CA 1
ATOM 1049 C C . LEU A 1 129 ? -34.240 -1.570 68.084 1.00 90.00 129 LEU A C 1
ATOM 1051 O O . LEU A 1 129 ? -34.185 -1.575 66.857 1.00 90.00 129 LEU A O 1
ATOM 1055 N N . GLN A 1 130 ? -34.585 -0.474 68.759 1.00 90.19 130 GLN A N 1
ATOM 1056 C CA . GLN A 1 130 ? -34.788 0.821 68.108 1.00 90.19 130 GLN A CA 1
ATOM 1057 C C . GLN A 1 130 ? -33.486 1.340 67.489 1.00 90.19 130 GLN A C 1
ATOM 1059 O O . GLN A 1 130 ? -33.482 1.673 66.306 1.00 90.19 130 GLN A O 1
ATOM 1064 N N . LEU A 1 131 ? -32.379 1.303 68.234 1.00 92.00 131 LEU A N 1
ATOM 1065 C CA . LEU A 1 131 ? -31.064 1.709 67.732 1.00 92.00 131 LEU A CA 1
ATOM 1066 C C . LEU A 1 131 ? -30.589 0.834 66.558 1.00 92.00 131 LEU A C 1
ATOM 1068 O O . LEU A 1 131 ? -30.046 1.334 65.571 1.00 92.00 131 LEU A O 1
ATOM 1072 N N . GLU A 1 132 ? -30.812 -0.479 66.637 1.00 91.69 132 GLU A N 1
ATOM 1073 C CA . GLU A 1 132 ? -30.493 -1.407 65.548 1.00 91.69 132 GLU A CA 1
ATOM 1074 C C . GLU A 1 132 ? -31.295 -1.077 64.282 1.00 91.69 132 GLU A C 1
ATOM 1076 O O . GLU A 1 132 ? -30.727 -0.994 63.194 1.00 91.69 132 GLU A O 1
ATOM 1081 N N . ASN A 1 133 ? -32.595 -0.799 64.419 1.00 89.75 133 ASN A N 1
ATOM 1082 C CA . ASN A 1 133 ? -33.437 -0.392 63.295 1.00 89.75 133 ASN A CA 1
ATOM 1083 C C . ASN A 1 133 ? -32.992 0.939 62.673 1.00 89.75 133 ASN A C 1
ATOM 1085 O O . ASN A 1 133 ? -33.016 1.073 61.451 1.00 89.75 133 ASN A O 1
ATOM 1089 N N . GLU A 1 134 ? -32.579 1.918 63.478 1.00 91.75 134 GLU A N 1
ATOM 1090 C CA . GLU A 1 134 ? -32.025 3.182 62.972 1.00 91.75 134 GLU A CA 1
ATOM 1091 C C . GLU A 1 134 ? -30.724 2.954 62.197 1.00 91.75 134 GLU A C 1
ATOM 1093 O O . GLU A 1 134 ? -30.556 3.472 61.092 1.00 91.75 134 GLU A O 1
ATOM 1098 N N . THR A 1 135 ? -29.844 2.099 62.720 1.00 93.06 135 THR A N 1
ATOM 1099 C CA . THR A 1 135 ? -28.585 1.734 62.056 1.00 93.06 135 THR A CA 1
ATOM 1100 C C . THR A 1 135 ? -28.839 1.016 60.728 1.00 93.06 135 THR A C 1
ATOM 1102 O O . THR A 1 135 ? -28.183 1.299 59.724 1.00 93.06 135 THR A O 1
ATOM 1105 N N . LEU A 1 136 ? -29.811 0.100 60.694 1.00 91.44 136 LEU A N 1
ATOM 1106 C CA . LEU A 1 136 ? -30.197 -0.613 59.476 1.00 91.44 136 LEU A CA 1
ATOM 1107 C C . LEU A 1 136 ? -30.807 0.324 58.427 1.00 91.44 136 LEU A C 1
ATOM 1109 O O . LEU A 1 136 ? -30.488 0.179 57.249 1.00 91.44 136 LEU A O 1
ATOM 1113 N N . LYS A 1 137 ? -31.623 1.305 58.834 1.00 92.25 137 LYS A N 1
ATOM 1114 C CA . LYS A 1 137 ? -32.158 2.332 57.924 1.00 92.25 137 LYS A CA 1
ATOM 1115 C C . LYS A 1 137 ? -31.051 3.175 57.302 1.00 92.25 137 LYS A C 1
ATOM 1117 O O . LYS A 1 137 ? -31.007 3.287 56.083 1.00 92.25 137 LYS A O 1
ATOM 1122 N N . ALA A 1 138 ? -30.116 3.674 58.111 1.00 92.56 138 ALA A N 1
ATOM 1123 C CA . ALA A 1 138 ? -28.976 4.437 57.603 1.00 92.56 138 ALA A CA 1
ATOM 1124 C C . ALA A 1 138 ? -28.139 3.615 56.604 1.00 92.56 138 ALA A C 1
ATOM 1126 O O . ALA A 1 138 ? -27.682 4.124 55.581 1.00 92.56 138 ALA A O 1
ATOM 1127 N N . ARG A 1 139 ? -27.975 2.310 56.861 1.00 92.94 139 ARG A N 1
ATOM 1128 C CA . ARG A 1 139 ? -27.264 1.411 55.946 1.00 92.94 139 ARG A CA 1
ATOM 1129 C C . ARG A 1 139 ? -28.030 1.140 54.648 1.00 92.94 139 ARG A C 1
ATOM 1131 O O . ARG A 1 139 ? -27.395 0.979 53.609 1.00 92.94 139 ARG A O 1
ATOM 1138 N N . LEU A 1 140 ? -29.360 1.086 54.701 1.00 90.00 140 LEU A N 1
ATOM 1139 C CA . LEU A 1 140 ? -30.211 0.965 53.517 1.00 90.00 140 LEU A CA 1
ATOM 1140 C C . LEU A 1 140 ? -30.066 2.202 52.619 1.00 90.00 140 LEU A C 1
ATOM 1142 O O . LEU A 1 140 ? -29.787 2.056 51.434 1.00 90.00 140 LEU A O 1
ATOM 1146 N N . GLU A 1 141 ? -30.160 3.401 53.199 1.00 93.31 141 GLU A N 1
ATOM 1147 C CA . GLU A 1 141 ? -29.997 4.671 52.476 1.00 93.31 141 GLU A CA 1
ATOM 1148 C C . GLU A 1 141 ? -28.619 4.769 51.801 1.00 93.31 141 GLU A C 1
ATOM 1150 O O . GLU A 1 141 ? -28.508 5.186 50.647 1.00 93.31 141 GLU A O 1
ATOM 1155 N N . GLN A 1 142 ? -27.559 4.319 52.482 1.00 93.44 142 GLN A N 1
ATOM 1156 C CA . GLN A 1 142 ? -26.216 4.278 51.902 1.00 93.44 142 GLN A CA 1
ATOM 1157 C C . GLN A 1 142 ? -26.124 3.315 50.705 1.00 93.44 142 GLN A C 1
ATOM 1159 O O . GLN A 1 142 ? -25.539 3.664 49.680 1.00 93.44 142 GLN A O 1
ATOM 1164 N N . LEU A 1 143 ? -26.719 2.121 50.805 1.00 92.00 143 LEU A N 1
ATOM 1165 C CA . LEU A 1 143 ? -26.742 1.155 49.701 1.00 92.00 143 LEU A CA 1
ATOM 1166 C C . LEU A 1 143 ? -27.519 1.682 48.487 1.00 92.00 143 LEU A C 1
ATOM 1168 O O . LEU A 1 143 ? -27.097 1.460 47.351 1.00 92.00 143 LEU A O 1
ATOM 1172 N N . GLU A 1 144 ? -28.621 2.399 48.709 1.00 94.25 144 GLU A N 1
ATOM 1173 C CA . GLU A 1 144 ? -29.384 3.045 47.636 1.00 94.25 144 GLU A CA 1
ATOM 1174 C C . GLU A 1 144 ? -28.551 4.120 46.919 1.00 94.25 144 GLU A C 1
ATOM 1176 O O . GLU A 1 144 ? -28.538 4.171 45.684 1.00 94.25 144 GLU A O 1
ATOM 1181 N N . ALA A 1 145 ? -27.795 4.929 47.667 1.00 93.56 145 ALA A N 1
ATOM 1182 C CA . ALA A 1 145 ? -26.886 5.925 47.099 1.00 93.56 145 ALA A CA 1
ATOM 1183 C C . ALA A 1 145 ? -25.750 5.279 46.281 1.00 93.56 145 ALA A C 1
ATOM 1185 O O . ALA A 1 145 ? -25.463 5.705 45.158 1.00 93.56 145 ALA A O 1
ATOM 1186 N N . ASP A 1 146 ? -25.137 4.208 46.793 1.00 92.69 146 ASP A N 1
ATOM 1187 C CA . ASP A 1 146 ? -24.092 3.462 46.083 1.00 92.69 146 ASP A CA 1
ATOM 1188 C C . ASP A 1 146 ? -24.624 2.814 44.793 1.00 92.69 146 ASP A C 1
ATOM 1190 O O . ASP A 1 146 ? -23.952 2.809 43.751 1.00 92.69 146 ASP A O 1
ATOM 1194 N N . GLN A 1 147 ? -25.861 2.312 44.822 1.00 94.19 147 GLN A N 1
ATOM 1195 C CA . GLN A 1 147 ? -26.529 1.762 43.647 1.00 94.19 147 GLN A CA 1
ATOM 1196 C C . GLN A 1 147 ? -26.789 2.840 42.584 1.00 94.19 147 GLN A C 1
ATOM 1198 O O . GLN A 1 147 ? -26.545 2.595 41.398 1.00 94.19 147 GLN A O 1
ATOM 1203 N N . GLN A 1 148 ? -27.230 4.036 42.985 1.00 92.62 148 GLN A N 1
ATOM 1204 C CA . GLN A 1 148 ? -27.405 5.167 42.068 1.00 92.62 148 GLN A CA 1
ATOM 1205 C C . GLN A 1 148 ? -26.075 5.594 41.438 1.00 92.62 148 GLN A C 1
ATOM 1207 O O . GLN A 1 148 ? -25.993 5.733 40.216 1.00 92.62 148 GLN A O 1
ATOM 1212 N N . ASN A 1 149 ? -25.012 5.716 42.239 1.00 95.25 149 ASN A N 1
ATOM 1213 C CA . ASN A 1 149 ? -23.673 6.029 41.737 1.00 95.25 149 ASN A CA 1
ATOM 1214 C C . ASN A 1 149 ? -23.203 4.994 40.706 1.00 95.25 149 ASN A C 1
ATOM 1216 O O . ASN A 1 149 ? -22.744 5.349 39.618 1.00 95.25 149 ASN A O 1
ATOM 1220 N N . THR A 1 150 ? -23.387 3.707 41.008 1.00 94.94 150 THR A N 1
ATOM 1221 C CA . THR A 1 150 ? -23.039 2.605 40.099 1.00 94.94 150 THR A CA 1
ATOM 1222 C C . THR A 1 150 ? -23.799 2.695 38.772 1.00 94.94 150 THR A C 1
ATOM 1224 O O . THR A 1 150 ? -23.234 2.409 37.713 1.00 94.94 150 THR A O 1
ATOM 1227 N N . GLN A 1 151 ? -25.062 3.124 38.798 1.00 93.56 151 GLN A N 1
ATOM 1228 C CA . GLN A 1 151 ? -25.865 3.298 37.590 1.00 93.56 151 GLN A CA 1
ATOM 1229 C C . GLN A 1 151 ? -25.350 4.454 36.719 1.00 93.56 151 GLN A C 1
ATOM 1231 O O . GLN A 1 151 ? -25.175 4.270 35.516 1.00 93.56 151 GLN A O 1
ATOM 1236 N N . VAL A 1 152 ? -25.005 5.598 37.316 1.00 95.44 152 VAL A N 1
ATOM 1237 C CA . VAL A 1 152 ? -24.415 6.738 36.587 1.00 95.44 152 VAL A CA 1
ATOM 1238 C C . VAL A 1 152 ? -23.091 6.348 35.921 1.00 95.44 152 VAL A C 1
ATOM 1240 O O . VAL A 1 152 ? -22.848 6.672 34.756 1.00 95.44 152 VAL A O 1
ATOM 1243 N N . LEU A 1 153 ? -22.243 5.604 36.638 1.00 94.81 153 LEU A N 1
ATOM 1244 C CA . LEU A 1 153 ? -20.994 5.056 36.103 1.00 94.81 153 LEU A CA 1
ATOM 1245 C C . LEU A 1 153 ? -21.245 4.124 34.908 1.00 94.81 153 LEU A C 1
ATOM 1247 O O . LEU A 1 153 ? -20.559 4.234 33.888 1.00 94.81 153 LEU A O 1
ATOM 1251 N N . ARG A 1 154 ? -22.248 3.242 35.000 1.00 95.31 154 ARG A N 1
ATOM 1252 C CA . ARG A 1 154 ? -22.645 2.343 33.907 1.00 95.31 154 ARG A CA 1
ATOM 1253 C C . ARG A 1 154 ? -23.108 3.122 32.675 1.00 95.31 154 ARG A C 1
ATOM 1255 O O . ARG A 1 154 ? -22.659 2.810 31.572 1.00 95.31 154 ARG A O 1
ATOM 1262 N N . ASP A 1 155 ? -23.952 4.132 32.849 1.00 95.94 155 ASP A N 1
ATOM 1263 C CA . ASP A 1 155 ? -24.487 4.933 31.743 1.00 95.94 155 ASP A CA 1
ATOM 1264 C C . ASP A 1 155 ? -23.376 5.747 31.056 1.00 95.94 155 ASP A C 1
ATOM 1266 O O . ASP A 1 155 ? -23.287 5.794 29.826 1.00 95.94 155 ASP A O 1
ATOM 1270 N N . SER A 1 156 ? -22.456 6.318 31.843 1.00 95.81 156 SER A N 1
ATOM 1271 C CA . SER A 1 156 ? -21.257 6.989 31.328 1.00 95.81 156 SER A CA 1
ATOM 1272 C C . SER A 1 156 ? -20.379 6.038 30.504 1.00 95.81 156 SER A C 1
ATOM 1274 O O . SER A 1 156 ? -19.980 6.360 29.381 1.00 95.81 156 SER A O 1
ATOM 1276 N N . LEU A 1 157 ? -20.141 4.822 31.007 1.00 95.19 157 LEU A N 1
ATOM 1277 C CA . LEU A 1 157 ? -19.359 3.808 30.304 1.00 95.19 157 LEU A CA 1
ATOM 1278 C C . LEU A 1 157 ? -20.040 3.345 29.008 1.00 95.19 157 LEU A C 1
ATOM 1280 O O . LEU A 1 157 ? -19.372 3.203 27.985 1.00 95.19 157 LEU A O 1
ATOM 1284 N N . GLN A 1 158 ? -21.365 3.184 29.003 1.00 95.31 158 GLN A N 1
ATOM 1285 C CA . GLN A 1 158 ? -22.121 2.888 27.782 1.00 95.31 158 GLN A CA 1
ATOM 1286 C C . GLN A 1 158 ? -22.006 4.009 26.742 1.00 95.31 158 GLN A C 1
ATOM 1288 O O . GLN A 1 158 ? -21.839 3.728 25.552 1.00 95.31 158 GLN A O 1
ATOM 1293 N N . ASN A 1 159 ? -22.048 5.271 27.171 1.00 94.69 159 ASN A N 1
ATOM 1294 C CA . ASN A 1 159 ? -21.849 6.411 26.277 1.00 94.69 159 ASN A CA 1
ATOM 1295 C C . ASN A 1 159 ? -20.434 6.427 25.681 1.00 94.69 159 ASN A C 1
ATOM 1297 O O . ASN A 1 159 ? -20.283 6.641 24.476 1.00 94.69 159 ASN A O 1
ATOM 1301 N N . MET A 1 160 ? -19.405 6.131 26.483 1.00 93.06 160 MET A N 1
ATOM 1302 C CA . MET A 1 160 ? -18.033 5.986 25.983 1.00 93.06 160 MET A CA 1
ATOM 1303 C C . MET A 1 160 ? -17.902 4.833 24.983 1.00 93.06 160 MET A C 1
ATOM 1305 O O . MET A 1 160 ? -17.303 5.016 23.926 1.00 93.06 160 MET A O 1
ATOM 1309 N N . LEU A 1 161 ? -18.505 3.673 25.261 1.00 93.00 161 LEU A N 1
ATOM 1310 C CA . LEU A 1 161 ? -18.501 2.533 24.339 1.00 93.00 161 LEU A CA 1
ATOM 1311 C C . LEU A 1 161 ? -19.169 2.873 23.003 1.00 93.00 161 LEU A C 1
ATOM 1313 O O . LEU A 1 161 ? -18.620 2.562 21.949 1.00 93.00 161 LEU A O 1
ATOM 1317 N N . ARG A 1 162 ? -20.315 3.564 23.025 1.00 94.25 162 ARG A N 1
ATOM 1318 C CA . ARG A 1 162 ? -20.980 4.044 21.801 1.00 94.25 162 ARG A CA 1
ATOM 1319 C C . ARG A 1 162 ? -20.079 4.980 21.000 1.00 94.25 162 ARG A C 1
ATOM 1321 O O . ARG A 1 162 ? -19.945 4.806 19.792 1.00 94.25 162 ARG A O 1
ATOM 1328 N N . LYS A 1 163 ? -19.429 5.939 21.668 1.00 93.25 163 LYS A N 1
ATOM 1329 C CA . LYS A 1 163 ? -18.490 6.863 21.020 1.00 93.25 163 LYS A CA 1
ATOM 1330 C C . LYS A 1 163 ? -17.314 6.114 20.389 1.00 93.25 163 LYS A C 1
ATOM 1332 O O . LYS A 1 163 ? -16.987 6.380 19.237 1.00 93.25 163 LYS A O 1
ATOM 1337 N N . ASN A 1 164 ? -16.723 5.164 21.111 1.00 89.75 164 ASN A N 1
ATOM 1338 C CA . ASN A 1 164 ? -15.614 4.359 20.606 1.00 89.75 164 ASN A CA 1
ATOM 1339 C C . ASN A 1 164 ? -16.033 3.520 19.394 1.00 89.75 164 ASN A C 1
ATOM 1341 O O . ASN A 1 164 ? -15.333 3.537 18.391 1.00 89.75 164 ASN A O 1
ATOM 1345 N N . ASN A 1 165 ? -17.200 2.872 19.435 1.00 92.25 165 ASN A N 1
ATOM 1346 C CA . ASN A 1 165 ? -17.708 2.088 18.305 1.00 92.25 165 ASN A CA 1
ATOM 1347 C C . ASN A 1 165 ? -17.924 2.942 17.047 1.00 92.25 165 ASN A C 1
ATOM 1349 O O . ASN A 1 165 ? -17.605 2.502 15.940 1.00 92.25 165 ASN A O 1
ATOM 1353 N N . ASN A 1 166 ? -18.426 4.170 17.206 1.00 92.44 166 ASN A N 1
ATOM 1354 C CA . ASN A 1 166 ? -18.575 5.104 16.090 1.00 92.44 166 ASN A CA 1
ATOM 1355 C C . ASN A 1 166 ? -17.208 5.469 15.495 1.00 92.44 166 ASN A C 1
ATOM 1357 O O . ASN A 1 166 ? -17.022 5.335 14.289 1.00 92.44 166 ASN A O 1
ATOM 1361 N N . ILE A 1 167 ? -16.231 5.822 16.340 1.00 93.62 167 ILE A N 1
ATOM 1362 C CA . ILE A 1 167 ? -14.857 6.127 15.905 1.00 93.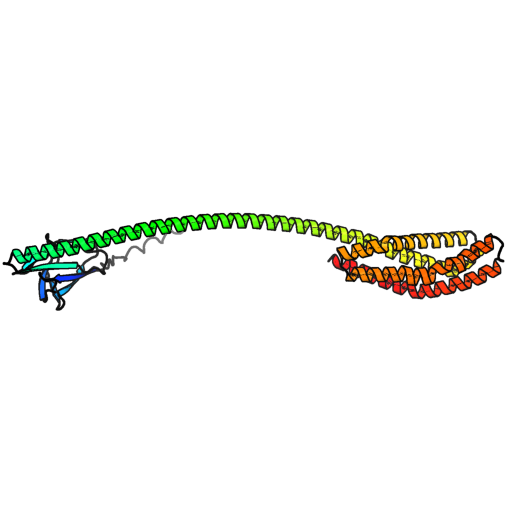62 167 ILE A CA 1
ATOM 1363 C C . ILE A 1 167 ? -14.240 4.933 15.168 1.00 93.62 167 ILE A C 1
ATOM 1365 O O . ILE A 1 167 ? -13.669 5.101 14.096 1.00 93.62 167 ILE A O 1
ATOM 1369 N N . THR A 1 168 ? -14.378 3.718 15.701 1.00 90.44 168 THR A N 1
ATOM 1370 C CA . THR A 1 168 ? -13.871 2.501 15.052 1.00 90.44 168 THR A CA 1
ATOM 1371 C C . THR A 1 168 ? -14.507 2.284 13.679 1.00 90.44 168 THR A C 1
ATOM 1373 O O . THR A 1 168 ? -13.813 1.909 12.734 1.00 90.44 168 THR A O 1
ATOM 1376 N N . THR A 1 169 ? -15.809 2.545 13.544 1.00 92.38 169 THR A N 1
ATOM 1377 C CA . THR A 1 169 ? -16.526 2.421 12.266 1.00 92.38 169 THR A CA 1
ATOM 1378 C C . THR A 1 169 ? -16.042 3.456 11.250 1.00 92.38 169 THR A C 1
ATOM 1380 O O . THR A 1 169 ? -15.820 3.119 10.087 1.00 92.38 169 THR A O 1
ATOM 1383 N N . ASP A 1 170 ? -15.835 4.700 11.684 1.00 91.62 170 ASP A N 1
ATOM 1384 C CA . ASP A 1 170 ? -15.351 5.778 10.821 1.00 91.62 170 ASP A CA 1
ATOM 1385 C C . ASP A 1 170 ? -13.911 5.534 10.358 1.00 91.62 170 ASP A C 1
ATOM 1387 O O . ASP A 1 170 ? -13.642 5.606 9.159 1.00 91.62 170 ASP A O 1
ATOM 1391 N N . LEU A 1 171 ? -13.020 5.129 11.269 1.00 92.44 171 LEU A N 1
ATOM 1392 C CA . LEU A 1 171 ? -11.648 4.741 10.928 1.00 92.44 171 LEU A CA 1
ATOM 1393 C C . LEU A 1 171 ? -11.617 3.555 9.961 1.00 92.44 171 LEU A C 1
ATOM 1395 O O . LEU A 1 171 ? -10.833 3.551 9.018 1.00 92.44 171 LEU A O 1
ATOM 1399 N N . SER A 1 172 ? -12.490 2.562 10.149 1.00 91.19 172 SER A N 1
ATOM 1400 C CA . SER A 1 172 ? -12.576 1.416 9.234 1.00 91.19 172 SER A CA 1
ATOM 1401 C C . SER A 1 172 ? -12.975 1.849 7.819 1.00 91.19 172 SER A C 1
ATOM 1403 O O . SER A 1 172 ? -12.442 1.331 6.839 1.00 91.19 172 SER A O 1
ATOM 1405 N N . ARG A 1 173 ? -13.879 2.831 7.701 1.00 91.38 173 ARG A N 1
ATOM 1406 C CA . ARG A 1 173 ? -14.281 3.410 6.412 1.00 91.38 173 ARG A CA 1
ATOM 1407 C C . ARG A 1 173 ? -13.136 4.187 5.761 1.00 91.38 173 ARG A C 1
ATOM 1409 O O . ARG A 1 173 ? -12.909 4.029 4.565 1.00 91.38 173 ARG A O 1
ATOM 1416 N N . GLU A 1 174 ? -12.415 4.994 6.536 1.00 91.06 174 GLU A N 1
ATOM 1417 C CA . GLU A 1 174 ? -11.265 5.767 6.054 1.00 91.06 174 GLU A CA 1
ATOM 1418 C C . GLU A 1 174 ? -10.128 4.854 5.577 1.00 91.06 174 GLU A C 1
ATOM 1420 O O . GLU A 1 174 ? -9.620 5.034 4.472 1.00 91.06 174 GLU A O 1
ATOM 1425 N N . ILE A 1 175 ? -9.797 3.814 6.350 1.00 91.00 175 ILE A N 1
ATOM 1426 C CA . ILE A 1 175 ? -8.818 2.790 5.959 1.00 91.00 175 ILE A CA 1
ATOM 1427 C C . ILE A 1 175 ? -9.241 2.111 4.650 1.00 91.00 175 ILE A C 1
ATOM 1429 O O . ILE A 1 175 ? -8.409 1.930 3.763 1.00 91.00 175 ILE A O 1
ATOM 1433 N N . GLY A 1 176 ? -10.527 1.778 4.493 1.00 87.75 176 GLY A N 1
ATOM 1434 C CA . GLY A 1 176 ? -11.056 1.216 3.248 1.00 87.75 176 GLY A CA 1
ATOM 1435 C C . GLY A 1 176 ? -10.825 2.125 2.034 1.00 87.75 176 GLY A C 1
ATOM 1436 O O . GLY A 1 176 ? -10.283 1.674 1.027 1.00 87.75 176 GLY A O 1
ATOM 1437 N N . ALA A 1 177 ? -11.162 3.413 2.148 1.00 87.19 177 ALA A N 1
ATOM 1438 C CA . ALA A 1 177 ? -10.984 4.388 1.066 1.00 87.19 177 ALA A CA 1
ATOM 1439 C C . ALA A 1 177 ? -9.502 4.652 0.729 1.00 87.19 177 ALA A C 1
ATOM 1441 O O . ALA A 1 177 ? -9.132 4.823 -0.438 1.00 87.19 177 ALA A O 1
ATOM 1442 N N . LEU A 1 178 ? -8.632 4.670 1.745 1.00 86.50 178 LEU A N 1
ATOM 1443 C CA . LEU A 1 178 ? -7.188 4.810 1.552 1.00 86.50 178 LEU A CA 1
ATOM 1444 C C . LEU A 1 178 ? -6.591 3.590 0.847 1.00 86.50 178 LEU A C 1
ATOM 1446 O O . LEU A 1 178 ? -5.772 3.767 -0.054 1.00 86.50 178 LEU A O 1
ATOM 1450 N N . ASN A 1 179 ? -7.028 2.379 1.200 1.00 86.75 179 ASN A N 1
ATOM 1451 C CA . ASN A 1 179 ? -6.593 1.154 0.531 1.00 86.75 179 ASN A CA 1
ATOM 1452 C C . ASN A 1 179 ? -7.030 1.125 -0.940 1.00 86.75 179 ASN A C 1
ATOM 1454 O O . ASN A 1 179 ? -6.217 0.815 -1.802 1.00 86.75 179 ASN A O 1
ATOM 1458 N N . GLU A 1 180 ? -8.263 1.530 -1.253 1.00 86.94 180 GLU A N 1
ATOM 1459 C CA . GLU A 1 180 ? -8.722 1.649 -2.646 1.00 86.94 180 GLU A CA 1
ATOM 1460 C C . GLU A 1 180 ? -7.860 2.642 -3.445 1.00 86.94 180 GLU A C 1
ATOM 1462 O O . GLU A 1 180 ? -7.403 2.352 -4.551 1.00 86.94 180 GLU A O 1
ATOM 1467 N N . THR A 1 181 ? -7.554 3.799 -2.852 1.00 85.75 181 THR A N 1
ATOM 1468 C CA . THR A 1 181 ? -6.671 4.796 -3.475 1.00 85.75 181 THR A CA 1
ATOM 1469 C C . THR A 1 181 ? -5.252 4.257 -3.678 1.00 85.75 181 THR A C 1
ATOM 1471 O O . THR A 1 181 ? -4.603 4.578 -4.678 1.00 85.75 181 THR A O 1
ATOM 1474 N N . LEU A 1 182 ? -4.748 3.463 -2.730 1.00 86.75 182 LEU A N 1
ATOM 1475 C CA . LEU A 1 182 ? -3.431 2.838 -2.813 1.00 86.75 182 LEU A CA 1
ATOM 1476 C C . LEU A 1 182 ? -3.361 1.860 -3.989 1.00 86.75 182 LEU A C 1
ATOM 1478 O O . LEU A 1 182 ? -2.405 1.933 -4.761 1.00 86.75 182 LEU A O 1
ATOM 1482 N N . GLU A 1 183 ? -4.382 1.018 -4.165 1.00 88.38 183 GLU A N 1
ATOM 1483 C CA . GLU A 1 183 ? -4.467 0.060 -5.274 1.00 88.38 183 GLU A CA 1
ATOM 1484 C C . GLU A 1 183 ? -4.540 0.758 -6.638 1.00 88.38 183 GLU A C 1
ATOM 1486 O O . GLU A 1 183 ? -3.784 0.421 -7.550 1.00 88.38 183 GLU A O 1
ATOM 1491 N N . LEU A 1 184 ? -5.335 1.825 -6.767 1.00 87.50 184 LEU A N 1
ATOM 1492 C CA . LEU A 1 184 ? -5.387 2.612 -8.007 1.00 87.50 184 LEU A CA 1
ATOM 1493 C C . LEU A 1 184 ? -4.035 3.255 -8.352 1.00 87.50 184 LEU A C 1
ATOM 1495 O O . LEU A 1 184 ? -3.628 3.294 -9.516 1.00 87.50 184 LEU A O 1
ATOM 1499 N N . LYS A 1 185 ? -3.311 3.765 -7.346 1.00 88.56 185 LYS A N 1
ATOM 1500 C CA . LYS A 1 185 ? -1.965 4.326 -7.549 1.00 88.56 185 LYS A CA 1
ATOM 1501 C C . LYS A 1 185 ? -0.972 3.247 -7.960 1.00 88.56 185 LYS A C 1
ATOM 1503 O O . LYS A 1 185 ? -0.184 3.465 -8.878 1.00 88.56 185 LYS A O 1
ATOM 1508 N N . ARG A 1 186 ? -1.018 2.097 -7.295 1.00 92.50 186 ARG A N 1
ATOM 1509 C CA . ARG A 1 186 ? -0.214 0.918 -7.613 1.00 92.50 186 ARG A CA 1
ATOM 1510 C C . ARG A 1 186 ? -0.403 0.487 -9.068 1.00 92.50 186 ARG A C 1
ATOM 1512 O O . ARG A 1 186 ? 0.581 0.387 -9.799 1.00 92.50 186 ARG A O 1
ATOM 1519 N N . GLU A 1 187 ? -1.645 0.358 -9.523 1.00 93.12 187 GLU A N 1
ATOM 1520 C CA . GLU A 1 187 ? -1.962 0.005 -10.909 1.00 93.12 187 GLU A CA 1
ATOM 1521 C C . GLU A 1 187 ? -1.443 1.051 -11.913 1.00 93.12 187 GLU A C 1
ATOM 1523 O O . GLU A 1 187 ? -0.814 0.704 -12.917 1.00 93.12 187 GLU A O 1
ATOM 1528 N N . LEU A 1 188 ? -1.663 2.343 -11.637 1.00 93.00 188 LEU A N 1
ATOM 1529 C CA . LEU A 1 188 ? -1.211 3.440 -12.497 1.00 93.00 188 LEU A CA 1
ATOM 1530 C C . LEU A 1 188 ? 0.313 3.444 -12.666 1.00 93.00 188 LEU A C 1
ATOM 1532 O O . LEU A 1 188 ? 0.818 3.513 -13.789 1.00 93.00 188 LEU A O 1
ATOM 1536 N N . TYR A 1 189 ? 1.054 3.381 -11.559 1.00 94.50 189 TYR A N 1
ATOM 1537 C CA . TYR A 1 189 ? 2.512 3.450 -11.608 1.00 94.50 189 TYR A CA 1
ATOM 1538 C C . TYR A 1 189 ? 3.133 2.180 -12.179 1.00 94.50 189 TYR A C 1
ATOM 1540 O O . TYR A 1 189 ? 4.092 2.284 -12.941 1.00 94.50 189 TYR A O 1
ATOM 1548 N N . TYR A 1 190 ? 2.555 1.007 -11.908 1.00 96.75 190 TYR A N 1
ATOM 1549 C CA . TYR A 1 190 ? 2.952 -0.227 -12.580 1.00 96.75 190 TYR A CA 1
ATOM 1550 C C . TYR A 1 190 ? 2.824 -0.104 -14.098 1.00 96.75 190 TYR A C 1
ATOM 1552 O O . TYR A 1 190 ? 3.791 -0.370 -14.807 1.00 96.75 190 TYR A O 1
ATOM 1560 N N . LYS A 1 191 ? 1.675 0.366 -14.604 1.00 97.12 191 LYS A N 1
ATOM 1561 C CA . LYS A 1 191 ? 1.456 0.546 -16.048 1.00 97.12 191 LYS A CA 1
ATOM 1562 C C . LYS A 1 191 ? 2.493 1.476 -16.672 1.00 97.12 191 LYS A C 1
ATOM 1564 O O . LYS A 1 191 ? 3.007 1.172 -17.746 1.00 97.12 191 LYS A O 1
ATOM 1569 N N . ASN A 1 192 ? 2.827 2.573 -15.994 1.00 95.94 192 ASN A N 1
ATOM 1570 C CA . ASN A 1 192 ? 3.819 3.532 -16.479 1.00 95.94 192 ASN A CA 1
ATOM 1571 C C . ASN A 1 192 ? 5.231 2.930 -16.526 1.00 95.94 192 ASN A C 1
ATOM 1573 O O . ASN A 1 192 ? 5.895 3.022 -17.557 1.00 95.94 192 ASN A O 1
ATOM 1577 N N . ILE A 1 193 ? 5.665 2.273 -15.444 1.00 97.56 193 ILE A N 1
ATOM 1578 C CA . ILE A 1 193 ? 6.986 1.629 -15.362 1.00 97.56 193 ILE A CA 1
ATOM 1579 C C . ILE A 1 193 ? 7.090 0.489 -16.384 1.00 97.56 193 ILE A C 1
ATOM 1581 O O . ILE A 1 193 ? 8.078 0.388 -17.111 1.00 97.56 193 ILE A O 1
ATOM 1585 N N . ALA A 1 194 ? 6.053 -0.347 -16.489 1.00 98.12 194 ALA A N 1
ATOM 1586 C CA . ALA A 1 194 ? 5.995 -1.438 -17.455 1.00 98.12 194 ALA A CA 1
ATOM 1587 C C . ALA A 1 194 ? 6.097 -0.923 -18.893 1.00 98.12 194 ALA A C 1
ATOM 1589 O O . ALA A 1 194 ? 6.922 -1.414 -19.663 1.00 98.12 194 ALA A O 1
ATOM 1590 N N . ALA A 1 195 ? 5.298 0.086 -19.248 1.00 98.00 195 ALA A N 1
ATOM 1591 C CA . ALA A 1 195 ? 5.327 0.678 -20.579 1.00 98.00 195 ALA A CA 1
ATOM 1592 C C . ALA A 1 195 ? 6.713 1.246 -20.914 1.00 98.00 195 ALA A C 1
ATOM 1594 O O . ALA A 1 195 ? 7.231 0.984 -21.996 1.00 98.00 195 ALA A O 1
ATOM 1595 N N . GLU A 1 196 ? 7.336 1.970 -19.985 1.00 98.00 196 GLU A N 1
ATOM 1596 C CA . GLU A 1 196 ? 8.673 2.530 -20.172 1.00 98.00 196 GLU A CA 1
ATOM 1597 C C . GLU A 1 196 ? 9.734 1.452 -20.438 1.00 98.00 196 GLU A C 1
ATOM 1599 O O . GLU A 1 196 ? 10.441 1.514 -21.448 1.00 98.00 196 GLU A O 1
ATOM 1604 N N . LEU A 1 197 ? 9.839 0.454 -19.555 1.00 98.31 197 LEU A N 1
ATOM 1605 C CA . LEU A 1 197 ? 10.876 -0.576 -19.646 1.00 98.31 197 LEU A CA 1
ATOM 1606 C C . LEU A 1 197 ? 10.706 -1.447 -20.896 1.00 98.31 197 LEU A C 1
ATOM 1608 O O . LEU A 1 197 ? 11.689 -1.783 -21.561 1.00 98.31 197 LEU A O 1
ATOM 1612 N N . LEU A 1 198 ? 9.462 -1.783 -21.252 1.00 98.31 198 LEU A N 1
ATOM 1613 C CA . LEU A 1 198 ? 9.167 -2.564 -22.453 1.00 98.31 198 LEU A CA 1
ATOM 1614 C C . LEU A 1 198 ? 9.464 -1.772 -23.728 1.00 98.31 198 LEU A C 1
ATOM 1616 O O . LEU A 1 198 ? 10.108 -2.301 -24.634 1.00 98.31 198 LEU A O 1
ATOM 1620 N N . VAL A 1 199 ? 9.080 -0.490 -23.784 1.00 98.56 199 VAL A N 1
ATOM 1621 C CA . VAL A 1 199 ? 9.416 0.380 -24.921 1.00 98.56 199 VAL A CA 1
ATOM 1622 C C . VAL A 1 199 ? 10.931 0.511 -25.064 1.00 98.56 199 VAL A C 1
ATOM 1624 O O . VAL A 1 199 ? 11.438 0.421 -26.181 1.00 98.56 199 VAL A O 1
ATOM 1627 N N . TYR A 1 200 ? 11.672 0.670 -23.965 1.00 98.69 200 TYR A N 1
ATOM 1628 C CA . TYR A 1 200 ? 13.133 0.687 -24.011 1.00 98.69 200 TYR A CA 1
ATOM 1629 C C . TYR A 1 200 ? 13.709 -0.607 -24.598 1.00 98.69 200 TYR A C 1
ATOM 1631 O O . TYR A 1 200 ? 14.510 -0.548 -25.536 1.00 98.69 200 TYR A O 1
ATOM 1639 N N . ALA A 1 201 ? 13.283 -1.768 -24.093 1.00 98.44 201 ALA A N 1
ATOM 1640 C CA . ALA A 1 201 ? 13.754 -3.065 -24.575 1.00 98.44 201 ALA A CA 1
ATOM 1641 C C . ALA A 1 201 ? 13.454 -3.265 -26.071 1.00 98.44 201 ALA A C 1
ATOM 1643 O O . ALA A 1 201 ? 14.312 -3.733 -26.823 1.00 98.44 201 ALA A O 1
ATOM 1644 N N . ASP A 1 202 ? 12.270 -2.850 -26.526 1.00 98.62 202 ASP A N 1
ATOM 1645 C CA . ASP A 1 202 ? 11.883 -2.903 -27.935 1.00 98.62 202 ASP A CA 1
ATOM 1646 C C . ASP A 1 202 ? 12.748 -1.991 -28.809 1.00 98.62 202 ASP A C 1
ATOM 1648 O O . ASP A 1 202 ? 13.299 -2.449 -29.812 1.00 98.62 202 ASP A O 1
ATOM 1652 N N . ARG A 1 203 ? 12.972 -0.732 -28.411 1.00 98.62 203 ARG A N 1
ATOM 1653 C CA . ARG A 1 203 ? 13.835 0.182 -29.184 1.00 98.62 203 ARG A CA 1
ATOM 1654 C C . ARG A 1 203 ? 15.298 -0.234 -29.190 1.00 98.62 203 ARG A C 1
ATOM 1656 O O . ARG A 1 203 ? 16.003 0.014 -30.168 1.00 98.62 203 ARG A O 1
ATOM 1663 N N . LEU A 1 204 ? 15.761 -0.891 -28.133 1.00 98.62 204 LEU A N 1
ATOM 1664 C CA . LEU A 1 204 ? 17.097 -1.471 -28.085 1.00 98.62 204 LEU A CA 1
ATOM 1665 C C . LEU A 1 204 ? 17.245 -2.646 -29.070 1.00 98.62 204 LEU A C 1
ATOM 1667 O O . LEU A 1 204 ? 18.281 -2.754 -29.731 1.00 98.62 204 LEU A O 1
ATOM 1671 N N . LYS A 1 205 ? 16.214 -3.491 -29.219 1.00 98.56 205 LYS A N 1
ATOM 1672 C CA . LYS A 1 205 ? 16.172 -4.549 -30.246 1.00 98.56 205 LYS A CA 1
ATOM 1673 C C . LYS A 1 205 ? 16.144 -3.971 -31.656 1.00 98.56 205 LYS A C 1
ATOM 1675 O O . LYS A 1 205 ? 16.934 -4.410 -32.487 1.00 98.56 205 LYS A O 1
ATOM 1680 N N . ASP A 1 206 ? 15.317 -2.954 -31.898 1.00 98.56 206 ASP A N 1
ATOM 1681 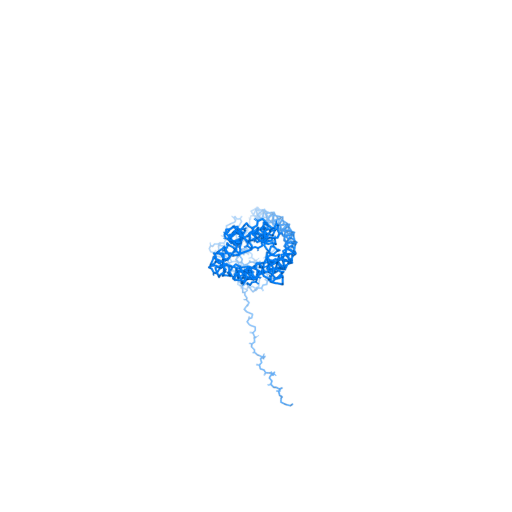C CA . ASP A 1 206 ? 15.268 -2.257 -33.190 1.00 98.56 206 ASP A CA 1
ATOM 1682 C C . ASP A 1 206 ? 16.662 -1.727 -33.573 1.00 98.56 206 ASP A C 1
ATOM 1684 O O . ASP A 1 206 ? 17.132 -1.921 -34.698 1.00 98.56 206 ASP A O 1
ATOM 1688 N N . LEU A 1 207 ? 17.361 -1.101 -32.615 1.00 98.31 207 LEU A N 1
ATOM 1689 C CA . LEU A 1 207 ? 18.727 -0.624 -32.810 1.00 98.31 207 LEU A CA 1
ATOM 1690 C C . LEU A 1 207 ? 19.691 -1.770 -33.113 1.00 98.31 207 LEU A C 1
ATOM 1692 O O . LEU A 1 207 ? 20.436 -1.683 -34.091 1.00 98.31 207 LEU A O 1
ATOM 1696 N N . ARG A 1 208 ? 19.668 -2.844 -32.315 1.00 98.31 208 ARG A N 1
ATOM 1697 C CA . ARG A 1 208 ? 20.480 -4.042 -32.561 1.00 98.31 208 ARG A CA 1
ATOM 1698 C C . ARG A 1 208 ? 20.272 -4.548 -33.990 1.00 98.31 208 ARG A C 1
ATOM 1700 O O . ARG A 1 208 ? 21.250 -4.761 -34.699 1.00 98.31 208 ARG A O 1
ATOM 1707 N N . ASP A 1 209 ? 19.027 -4.700 -34.425 1.00 98.12 209 ASP A N 1
ATOM 1708 C CA . ASP A 1 209 ? 18.687 -5.280 -35.729 1.00 98.12 209 ASP A CA 1
ATOM 1709 C C . ASP A 1 209 ? 19.066 -4.364 -36.904 1.00 98.12 209 ASP A C 1
ATOM 1711 O O . ASP A 1 209 ? 19.298 -4.832 -38.024 1.00 98.12 209 ASP A O 1
ATOM 1715 N N . ALA A 1 210 ? 19.203 -3.060 -36.654 1.00 97.06 210 ALA A N 1
ATOM 1716 C CA . ALA A 1 210 ? 19.697 -2.100 -37.631 1.00 97.06 210 ALA A CA 1
ATOM 1717 C C . ALA A 1 210 ? 21.229 -2.144 -37.812 1.00 97.06 210 ALA A C 1
ATOM 1719 O O . ALA A 1 210 ? 21.719 -1.819 -38.901 1.00 97.06 210 ALA A O 1
ATOM 1720 N N . LEU A 1 211 ? 21.998 -2.566 -36.796 1.00 97.25 211 LEU A N 1
ATOM 1721 C CA . LEU A 1 211 ? 23.469 -2.532 -36.820 1.00 97.25 211 LEU A CA 1
ATOM 1722 C C . LEU A 1 211 ? 24.097 -3.325 -37.981 1.00 97.25 211 LEU A C 1
ATOM 1724 O O . LEU A 1 211 ? 24.942 -2.749 -38.666 1.00 97.25 211 LEU A O 1
ATOM 1728 N N . PRO A 1 212 ? 23.686 -4.568 -38.308 1.00 95.81 212 PRO A N 1
ATOM 1729 C CA . PRO A 1 212 ? 24.284 -5.314 -39.422 1.00 95.81 212 PRO A CA 1
ATOM 1730 C C . PRO A 1 212 ? 24.108 -4.643 -40.794 1.00 95.81 212 PRO A C 1
ATOM 1732 O O . PRO A 1 212 ? 24.834 -4.944 -41.742 1.00 95.81 212 PRO A O 1
ATOM 1735 N N . ARG A 1 213 ? 23.132 -3.733 -40.923 1.00 93.88 213 ARG A N 1
ATOM 1736 C CA . ARG A 1 213 ? 22.788 -3.039 -42.176 1.00 93.88 213 ARG A CA 1
ATOM 1737 C C . ARG A 1 213 ? 23.287 -1.599 -42.227 1.00 93.88 213 ARG A C 1
ATOM 1739 O O . ARG A 1 213 ? 23.095 -0.914 -43.229 1.00 93.88 213 ARG A O 1
ATOM 1746 N N . VAL A 1 214 ? 23.978 -1.131 -41.188 1.00 93.88 214 VAL A N 1
ATOM 1747 C CA . VAL A 1 214 ? 24.425 0.265 -41.074 1.00 93.88 214 VAL A CA 1
ATOM 1748 C C . VAL A 1 214 ? 25.321 0.698 -42.241 1.00 93.88 214 VAL A C 1
ATOM 1750 O O . VAL A 1 214 ? 25.346 1.859 -42.634 1.00 93.88 214 V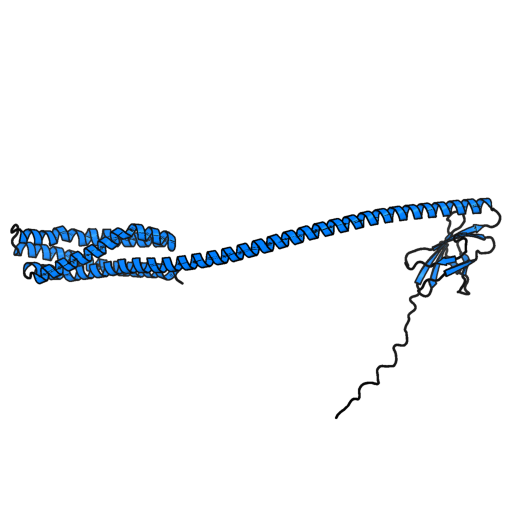AL A O 1
ATOM 1753 N N . ARG A 1 215 ? 26.045 -0.244 -42.856 1.00 89.69 215 ARG A N 1
ATOM 1754 C CA . ARG A 1 215 ? 26.935 0.032 -43.988 1.00 89.69 215 ARG A CA 1
ATOM 1755 C C . ARG A 1 215 ? 26.189 0.455 -45.253 1.00 89.69 215 ARG A C 1
ATOM 1757 O O . ARG A 1 215 ? 26.811 1.042 -46.137 1.00 89.69 215 ARG A O 1
ATOM 1764 N N . ASP A 1 216 ? 24.908 0.111 -45.362 1.00 92.06 216 ASP A N 1
ATOM 1765 C CA . ASP A 1 216 ? 24.069 0.439 -46.516 1.00 92.06 216 ASP A CA 1
ATOM 1766 C C . ASP A 1 216 ? 23.685 1.925 -46.494 1.00 92.06 216 ASP A C 1
ATOM 1768 O O . ASP A 1 216 ? 23.464 2.523 -47.544 1.00 92.06 216 ASP A O 1
ATOM 1772 N N . ALA A 1 217 ? 23.735 2.557 -45.316 1.00 91.25 217 ALA A N 1
ATOM 1773 C CA . ALA A 1 217 ? 23.522 3.988 -45.132 1.00 91.25 217 ALA A CA 1
ATOM 1774 C C . ALA A 1 217 ? 24.598 4.873 -45.793 1.00 91.25 217 ALA A C 1
ATOM 1776 O O . ALA A 1 217 ? 24.369 6.058 -46.011 1.00 91.25 217 ALA A O 1
ATOM 1777 N N . PHE A 1 218 ? 25.758 4.311 -46.165 1.00 88.31 218 PHE A N 1
ATOM 1778 C CA . PHE A 1 218 ? 26.762 5.017 -46.977 1.00 88.31 218 PHE A CA 1
ATOM 1779 C C . PHE A 1 218 ? 26.429 5.047 -48.476 1.00 88.31 218 PHE A C 1
ATOM 1781 O O . PHE A 1 218 ? 27.115 5.736 -49.227 1.00 88.31 218 PHE A O 1
ATOM 1788 N N . ILE A 1 219 ? 25.449 4.257 -48.925 1.00 88.19 219 ILE A N 1
ATOM 1789 C CA . ILE A 1 219 ? 25.112 4.081 -50.346 1.00 88.19 219 ILE A CA 1
ATOM 1790 C C . ILE A 1 219 ? 23.694 4.583 -50.634 1.00 88.19 219 ILE A C 1
ATOM 1792 O O . ILE A 1 219 ? 23.472 5.229 -51.653 1.00 88.19 219 ILE A O 1
ATOM 1796 N N . ASP A 1 220 ? 22.740 4.287 -49.748 1.00 91.06 220 ASP A N 1
ATOM 1797 C CA . ASP A 1 220 ? 21.322 4.613 -49.909 1.00 91.06 220 ASP A CA 1
ATOM 1798 C C . ASP A 1 220 ? 20.868 5.617 -48.841 1.00 91.06 220 ASP A C 1
ATOM 1800 O O . ASP A 1 220 ? 20.850 5.310 -47.645 1.00 91.06 220 ASP A O 1
ATOM 1804 N N . GLN A 1 221 ? 20.420 6.798 -49.279 1.00 90.31 221 GLN A N 1
ATOM 1805 C CA . GLN A 1 221 ? 19.869 7.822 -48.389 1.00 90.31 221 GLN A CA 1
ATOM 1806 C C . GLN A 1 221 ? 18.675 7.294 -47.584 1.00 90.31 221 GLN A C 1
ATOM 1808 O O . GLN A 1 221 ? 18.548 7.601 -46.403 1.00 90.31 221 GLN A O 1
ATOM 1813 N N . ARG A 1 222 ? 17.837 6.422 -48.161 1.00 94.50 222 ARG A N 1
ATOM 1814 C CA . ARG A 1 222 ? 16.710 5.832 -47.422 1.00 94.50 222 ARG A CA 1
ATOM 1815 C C . ARG A 1 222 ? 17.186 4.902 -46.309 1.00 94.50 222 ARG A C 1
ATOM 1817 O O . ARG A 1 222 ? 16.502 4.772 -45.295 1.00 94.50 222 ARG A O 1
ATOM 1824 N N . ALA A 1 223 ? 18.317 4.220 -46.495 1.00 93.19 223 ALA A N 1
ATOM 1825 C CA . ALA A 1 223 ? 18.925 3.389 -45.459 1.00 93.19 223 ALA A CA 1
ATOM 1826 C C . ALA A 1 223 ? 19.484 4.246 -44.320 1.00 93.19 223 ALA A C 1
ATOM 1828 O O . ALA A 1 223 ? 19.280 3.898 -43.158 1.00 93.19 223 ALA A O 1
ATOM 1829 N N . MET A 1 224 ? 20.085 5.391 -44.651 1.00 91.00 224 MET A N 1
ATOM 1830 C CA . MET A 1 224 ? 20.512 6.385 -43.669 1.00 91.00 224 MET A CA 1
ATOM 1831 C C . MET A 1 224 ? 19.329 6.939 -42.872 1.00 91.00 224 MET A C 1
ATOM 1833 O O . MET A 1 224 ? 19.335 6.854 -41.649 1.00 91.00 224 MET A O 1
ATOM 1837 N N . ASP A 1 225 ? 18.258 7.374 -43.541 1.00 93.31 225 ASP A N 1
ATOM 1838 C CA . ASP A 1 225 ? 17.067 7.906 -42.866 1.00 93.31 225 ASP A CA 1
ATOM 1839 C C . ASP A 1 225 ? 16.411 6.866 -41.937 1.00 93.31 225 ASP A C 1
ATOM 1841 O O . ASP A 1 225 ? 15.878 7.203 -40.879 1.00 93.31 225 ASP A O 1
ATOM 1845 N N . ARG A 1 226 ? 16.421 5.580 -42.322 1.00 95.38 226 ARG A N 1
ATOM 1846 C CA . ARG A 1 226 ? 15.939 4.484 -41.462 1.00 95.38 226 ARG A CA 1
ATOM 1847 C C . ARG A 1 226 ? 16.813 4.316 -40.219 1.00 95.38 226 ARG A C 1
ATOM 1849 O O . ARG A 1 226 ? 16.269 4.154 -39.127 1.00 95.38 226 ARG A O 1
ATOM 1856 N N . PHE A 1 227 ? 18.133 4.348 -40.379 1.00 94.81 227 PHE A N 1
ATOM 1857 C CA . PHE A 1 227 ? 19.064 4.230 -39.260 1.00 94.81 227 PHE A CA 1
ATOM 1858 C C . PHE A 1 227 ? 18.941 5.424 -38.304 1.00 94.81 227 PHE A C 1
ATOM 1860 O O . PHE A 1 227 ? 18.791 5.223 -37.100 1.00 94.81 227 PHE A O 1
ATOM 1867 N N . ASP A 1 228 ? 18.869 6.646 -38.839 1.00 93.94 228 ASP A N 1
ATOM 1868 C CA . ASP A 1 228 ? 18.676 7.872 -38.059 1.00 93.94 228 ASP A CA 1
ATOM 1869 C C . ASP A 1 228 ? 17.375 7.814 -37.243 1.00 93.94 228 ASP A C 1
ATOM 1871 O O . ASP A 1 228 ? 17.388 8.060 -36.036 1.00 93.94 228 ASP A O 1
ATOM 1875 N N . ARG A 1 229 ? 16.255 7.389 -37.850 1.00 96.88 229 ARG A N 1
ATOM 1876 C CA . ARG A 1 229 ? 14.989 7.183 -37.118 1.00 96.88 229 ARG A CA 1
ATOM 1877 C C . ARG A 1 229 ? 15.111 6.160 -35.990 1.00 96.88 229 ARG A C 1
ATOM 1879 O O . ARG A 1 229 ? 14.520 6.358 -34.933 1.00 96.88 229 ARG A O 1
ATOM 1886 N N . THR A 1 230 ? 15.869 5.088 -36.207 1.00 97.62 230 THR A N 1
ATOM 1887 C CA . THR A 1 230 ? 16.072 4.031 -35.205 1.00 97.62 230 THR A CA 1
ATOM 1888 C C . THR A 1 230 ? 16.857 4.561 -34.004 1.00 97.62 230 THR A C 1
ATOM 1890 O O . THR A 1 230 ? 16.450 4.357 -32.862 1.00 97.62 230 THR A O 1
ATOM 1893 N N . ILE A 1 231 ? 17.932 5.316 -34.251 1.00 96.19 231 ILE A N 1
ATOM 1894 C CA . ILE A 1 231 ? 18.728 5.965 -33.199 1.00 96.19 231 ILE A CA 1
ATOM 1895 C C . ILE A 1 231 ? 17.891 6.983 -32.422 1.00 96.19 231 ILE A C 1
ATOM 1897 O O . ILE A 1 231 ? 17.942 7.006 -31.195 1.00 96.19 231 ILE A O 1
ATOM 1901 N N . VAL A 1 232 ? 17.098 7.805 -33.114 1.00 97.19 232 VAL A N 1
ATOM 1902 C CA . VAL A 1 232 ? 16.215 8.786 -32.464 1.00 97.19 232 VAL A CA 1
ATOM 1903 C C . VAL A 1 232 ? 15.186 8.090 -31.575 1.00 97.19 232 VAL A C 1
ATOM 1905 O O . VAL A 1 232 ? 15.027 8.477 -30.421 1.00 97.19 232 VAL A O 1
ATOM 1908 N N . ALA A 1 233 ? 14.526 7.040 -32.072 1.00 98.25 233 ALA A N 1
ATOM 1909 C CA . ALA A 1 233 ? 13.547 6.288 -31.290 1.00 98.25 233 ALA A CA 1
ATOM 1910 C C . ALA A 1 233 ? 14.175 5.632 -30.050 1.00 98.25 233 ALA A C 1
ATOM 1912 O O . ALA A 1 233 ? 13.587 5.678 -28.969 1.00 98.25 233 ALA A O 1
ATOM 1913 N N . TYR A 1 234 ? 15.381 5.073 -30.185 1.00 98.50 234 TYR A N 1
ATOM 1914 C CA . TYR A 1 234 ? 16.147 4.555 -29.053 1.00 98.50 234 TYR A CA 1
ATOM 1915 C C . TYR A 1 234 ? 16.488 5.648 -28.034 1.00 98.50 234 TYR A C 1
ATOM 1917 O O . TYR A 1 234 ? 16.256 5.456 -26.843 1.00 98.50 234 TYR A O 1
ATOM 1925 N N . ASN A 1 235 ? 16.991 6.801 -28.482 1.00 98.06 235 ASN A N 1
ATOM 1926 C CA . ASN A 1 235 ? 17.358 7.897 -27.585 1.00 98.06 235 ASN A CA 1
ATOM 1927 C C . ASN A 1 235 ? 16.150 8.413 -26.799 1.00 98.06 235 ASN A C 1
ATOM 1929 O O . ASN A 1 235 ? 16.271 8.606 -25.597 1.00 98.06 235 ASN A O 1
ATOM 1933 N N . ILE A 1 236 ? 14.984 8.550 -27.441 1.00 98.44 236 ILE A N 1
ATOM 1934 C CA . ILE A 1 236 ? 13.735 8.932 -26.761 1.00 98.44 236 ILE A CA 1
ATOM 1935 C C . ILE A 1 236 ? 13.393 7.929 -25.653 1.00 98.44 236 ILE A C 1
ATOM 1937 O O . ILE A 1 236 ? 13.081 8.331 -24.534 1.00 98.44 236 ILE A O 1
ATOM 1941 N N . ALA A 1 237 ? 13.477 6.626 -25.937 1.00 98.44 237 ALA A N 1
ATOM 1942 C CA . ALA A 1 237 ? 13.196 5.604 -24.933 1.00 98.44 237 ALA A CA 1
ATOM 1943 C C . ALA A 1 237 ? 14.224 5.629 -23.788 1.00 98.44 237 ALA A C 1
ATOM 1945 O O . ALA A 1 237 ? 13.846 5.598 -22.622 1.00 98.44 237 ALA A O 1
ATOM 1946 N N . ARG A 1 238 ? 15.520 5.751 -24.104 1.00 98.19 238 ARG A N 1
ATOM 1947 C CA . ARG A 1 238 ? 16.608 5.881 -23.120 1.00 98.19 238 ARG A CA 1
ATOM 1948 C C . ARG A 1 238 ? 16.431 7.110 -22.231 1.00 98.19 238 ARG A C 1
ATOM 1950 O O . ARG A 1 238 ? 16.644 7.020 -21.027 1.00 98.19 238 ARG A O 1
ATOM 1957 N N . ASP A 1 239 ? 16.057 8.244 -22.815 1.00 98.06 239 ASP A N 1
ATOM 1958 C CA . ASP A 1 239 ? 15.848 9.496 -22.088 1.00 98.06 239 ASP A CA 1
ATOM 1959 C C . ASP A 1 239 ? 14.644 9.394 -21.143 1.00 98.06 239 ASP A C 1
ATOM 1961 O O . ASP A 1 239 ? 14.718 9.917 -20.034 1.00 98.06 239 ASP A O 1
ATOM 1965 N N . SER A 1 240 ? 13.586 8.666 -21.530 1.00 97.56 240 SER A N 1
ATOM 1966 C CA . SER A 1 240 ? 12.472 8.335 -20.625 1.00 97.56 240 SER A CA 1
ATOM 1967 C C . SER A 1 240 ? 12.972 7.575 -19.397 1.00 97.56 240 SER A C 1
ATOM 1969 O O . SER A 1 240 ? 12.798 8.053 -18.278 1.00 97.56 240 SER A O 1
ATOM 1971 N N . VAL A 1 241 ? 13.683 6.459 -19.617 1.00 97.81 241 VAL A N 1
ATOM 1972 C CA . VAL A 1 241 ? 14.281 5.637 -18.550 1.00 97.81 241 VAL A CA 1
ATOM 1973 C C . VAL A 1 241 ? 15.150 6.485 -17.619 1.00 97.81 241 VAL A C 1
ATOM 1975 O O . VAL A 1 241 ? 15.023 6.406 -16.401 1.00 97.81 241 VAL A O 1
ATOM 1978 N N . LEU A 1 242 ? 16.019 7.328 -18.181 1.00 96.94 242 LEU A N 1
ATOM 1979 C CA . LEU A 1 242 ? 16.905 8.196 -17.406 1.00 96.94 242 LEU A CA 1
ATOM 1980 C C . LEU A 1 242 ? 16.131 9.235 -16.583 1.00 96.94 242 LEU A C 1
ATOM 1982 O O . LEU A 1 242 ? 16.458 9.457 -15.420 1.00 96.94 242 LEU A O 1
ATOM 1986 N N . HIS A 1 243 ? 15.125 9.879 -17.178 1.00 96.62 243 HIS A N 1
ATOM 1987 C CA . HIS A 1 243 ? 14.341 10.924 -16.523 1.00 96.62 243 HIS A CA 1
ATOM 1988 C C . HIS A 1 243 ? 13.492 10.373 -15.374 1.00 96.62 243 HIS A C 1
ATOM 1990 O O . HIS A 1 243 ? 13.374 11.009 -14.328 1.00 96.62 243 HIS A O 1
ATOM 1996 N N . ASN A 1 244 ? 12.927 9.180 -15.557 1.00 93.56 244 ASN A N 1
ATOM 1997 C CA . ASN A 1 244 ? 12.004 8.582 -14.601 1.00 93.56 244 ASN A CA 1
ATOM 1998 C C . ASN A 1 244 ? 12.685 7.675 -13.574 1.00 93.56 244 ASN A C 1
ATOM 2000 O O . ASN A 1 244 ? 12.009 7.227 -12.650 1.00 93.56 244 ASN A O 1
ATOM 2004 N N . TYR A 1 245 ? 13.989 7.417 -13.688 1.00 93.62 245 TYR A N 1
ATOM 2005 C CA . TYR A 1 245 ? 14.722 6.511 -12.801 1.00 93.62 245 TYR A CA 1
ATOM 2006 C C . TYR A 1 245 ? 14.535 6.851 -11.307 1.00 93.62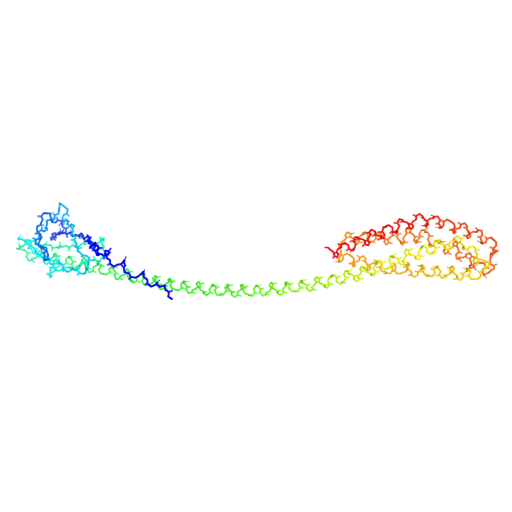 245 TYR A C 1
ATOM 2008 O O . TYR A 1 245 ? 14.023 6.039 -10.527 1.00 93.62 245 TYR A O 1
ATOM 2016 N N . GLU A 1 246 ? 14.912 8.061 -10.890 1.00 92.81 246 GLU A N 1
ATOM 2017 C CA . GLU A 1 246 ? 14.837 8.460 -9.477 1.00 92.81 246 GLU A CA 1
ATOM 2018 C C . GLU A 1 246 ? 13.381 8.494 -8.984 1.00 92.81 246 GLU A C 1
ATOM 2020 O O . GLU A 1 246 ? 13.056 7.949 -7.930 1.00 92.81 246 GLU A O 1
ATOM 2025 N N . GLY A 1 247 ? 12.474 9.055 -9.789 1.00 90.88 247 GLY A N 1
ATOM 2026 C CA . GLY A 1 247 ? 11.053 9.118 -9.450 1.00 90.88 247 GLY A CA 1
ATOM 2027 C C . GLY A 1 247 ? 10.435 7.731 -9.268 1.00 90.88 247 GLY A C 1
ATOM 2028 O O . GLY A 1 247 ? 9.780 7.470 -8.258 1.00 90.88 247 GLY A O 1
ATOM 2029 N N . SER A 1 248 ? 10.687 6.817 -10.203 1.00 94.50 248 SER A N 1
ATOM 2030 C CA . SER A 1 248 ? 10.138 5.459 -10.181 1.00 94.50 248 SER A CA 1
ATOM 2031 C C . SER A 1 248 ? 10.668 4.652 -9.003 1.00 94.50 248 SER A C 1
ATOM 2033 O O . SER A 1 248 ? 9.894 3.965 -8.342 1.00 94.50 248 SER A O 1
ATOM 2035 N N . THR A 1 249 ? 11.953 4.773 -8.658 1.00 94.75 249 THR A N 1
ATOM 2036 C CA . THR A 1 249 ? 12.500 4.080 -7.478 1.00 94.75 249 THR A CA 1
ATOM 2037 C C . THR A 1 249 ? 11.926 4.605 -6.163 1.00 94.75 249 THR A C 1
ATOM 2039 O O . THR A 1 249 ? 11.646 3.802 -5.266 1.00 94.75 249 THR A O 1
ATOM 2042 N N . VAL A 1 250 ? 11.691 5.916 -6.043 1.00 93.06 250 VAL A N 1
ATOM 2043 C CA . VAL A 1 250 ? 11.030 6.527 -4.876 1.00 93.06 250 VAL A CA 1
ATOM 2044 C C . VAL A 1 250 ? 9.575 6.074 -4.768 1.00 93.06 250 VAL A C 1
ATOM 2046 O O . VAL A 1 250 ? 9.128 5.680 -3.689 1.00 93.06 250 VAL A O 1
ATOM 2049 N N . ILE A 1 251 ? 8.844 6.081 -5.882 1.00 92.38 251 ILE A N 1
ATOM 2050 C CA . ILE A 1 251 ? 7.452 5.623 -5.937 1.00 92.38 251 ILE A CA 1
ATOM 2051 C C . ILE A 1 251 ? 7.366 4.143 -5.565 1.00 92.38 251 ILE A C 1
ATOM 2053 O O . ILE A 1 251 ? 6.546 3.769 -4.725 1.00 92.38 251 ILE A O 1
ATOM 2057 N N . VAL A 1 252 ? 8.247 3.308 -6.124 1.00 96.19 252 VAL A N 1
ATOM 2058 C CA . VAL A 1 252 ? 8.268 1.880 -5.807 1.00 96.19 252 VAL A CA 1
ATOM 2059 C C . VAL A 1 252 ? 8.595 1.646 -4.338 1.00 96.19 252 VAL A C 1
ATOM 2061 O O . VAL A 1 252 ? 7.943 0.831 -3.691 1.00 96.19 252 VAL A O 1
ATOM 2064 N N . ARG A 1 253 ? 9.497 2.437 -3.751 1.00 94.94 253 ARG A N 1
ATOM 2065 C CA . ARG A 1 253 ? 9.771 2.373 -2.309 1.00 94.94 253 ARG A CA 1
ATOM 2066 C C . ARG A 1 253 ? 8.535 2.658 -1.469 1.00 94.94 253 ARG A C 1
ATOM 2068 O O . ARG A 1 253 ? 8.304 1.963 -0.486 1.00 94.94 253 ARG A O 1
ATOM 2075 N N . ALA A 1 254 ? 7.771 3.680 -1.843 1.00 89.81 254 ALA A N 1
ATOM 2076 C CA . ALA A 1 254 ? 6.595 4.103 -1.096 1.00 89.81 254 ALA A CA 1
ATOM 2077 C C . ALA A 1 254 ? 5.434 3.102 -1.200 1.00 89.81 254 ALA A C 1
ATOM 2079 O O . ALA A 1 254 ? 4.703 2.916 -0.232 1.00 89.81 254 ALA A O 1
ATOM 2080 N N . LEU A 1 255 ? 5.254 2.474 -2.364 1.00 91.00 255 LEU A N 1
ATOM 2081 C CA . LEU A 1 255 ? 4.075 1.654 -2.662 1.00 91.00 255 LEU A CA 1
ATOM 2082 C C . LEU A 1 255 ? 4.315 0.138 -2.525 1.00 91.00 255 LEU A C 1
ATOM 2084 O O . LEU A 1 255 ? 3.374 -0.595 -2.206 1.00 91.00 255 LEU A O 1
ATOM 2088 N N . TRP A 1 256 ? 5.553 -0.319 -2.731 1.00 93.44 256 TRP A N 1
ATOM 2089 C CA . TRP A 1 256 ? 5.962 -1.733 -2.712 1.00 93.44 256 TRP A CA 1
ATOM 2090 C C . TRP A 1 256 ? 7.085 -2.048 -1.713 1.00 93.44 256 TRP A C 1
ATOM 2092 O O . TRP A 1 256 ? 7.305 -3.213 -1.394 1.00 93.44 256 TRP A O 1
ATOM 2102 N N . GLY A 1 257 ? 7.784 -1.039 -1.190 1.00 93.25 257 GLY A N 1
ATOM 2103 C CA . GLY A 1 257 ? 8.830 -1.211 -0.181 1.00 93.25 257 GLY A CA 1
ATOM 2104 C C . GLY A 1 257 ? 10.259 -1.101 -0.717 1.00 93.25 257 GLY A C 1
ATOM 2105 O O . GLY A 1 257 ? 10.522 -0.988 -1.916 1.00 93.25 257 GLY A O 1
ATOM 2106 N N . SER A 1 258 ? 11.218 -1.080 0.211 1.00 94.88 258 SER A N 1
ATOM 2107 C CA . SER A 1 258 ? 12.632 -0.811 -0.081 1.00 94.88 258 SER A CA 1
ATOM 2108 C C . SER A 1 258 ? 13.311 -1.902 -0.905 1.00 94.88 258 SER A C 1
ATOM 2110 O O . SER A 1 258 ? 14.161 -1.580 -1.726 1.00 94.88 258 SER A O 1
ATOM 2112 N N . GLU A 1 259 ? 12.934 -3.164 -0.716 1.00 96.69 259 GLU A N 1
ATOM 2113 C CA . GLU A 1 259 ? 13.511 -4.297 -1.445 1.00 96.69 259 GLU A CA 1
ATOM 2114 C C . GLU A 1 259 ? 13.266 -4.168 -2.953 1.00 96.69 259 GLU A C 1
ATOM 2116 O O . GLU A 1 259 ? 14.217 -4.050 -3.724 1.00 96.69 259 GLU A O 1
ATOM 2121 N N . LEU A 1 260 ? 11.999 -4.053 -3.364 1.00 96.62 260 LEU A N 1
ATOM 2122 C CA . LEU A 1 260 ? 11.626 -3.893 -4.772 1.00 96.62 260 LEU A CA 1
ATOM 2123 C C . LEU A 1 260 ? 12.125 -2.572 -5.373 1.00 96.62 260 LEU A C 1
ATOM 2125 O O . LEU A 1 260 ? 12.466 -2.521 -6.551 1.00 96.62 260 LEU A O 1
ATOM 2129 N N . SER A 1 261 ? 12.226 -1.512 -4.567 1.00 97.75 261 SER A N 1
ATOM 2130 C CA . SER A 1 261 ? 12.847 -0.246 -4.981 1.00 97.75 261 SER A CA 1
ATOM 2131 C C . SER A 1 261 ? 14.323 -0.422 -5.345 1.00 97.75 261 SER A C 1
ATOM 2133 O O . SER A 1 261 ? 14.772 0.100 -6.365 1.00 97.75 261 SER A O 1
ATOM 2135 N N . ASN A 1 262 ? 15.070 -1.177 -4.536 1.00 97.88 262 ASN A N 1
ATOM 2136 C CA . ASN A 1 262 ? 16.486 -1.433 -4.775 1.00 97.88 262 ASN A CA 1
ATOM 2137 C C . ASN A 1 262 ? 16.694 -2.325 -6.006 1.00 97.88 262 ASN A C 1
ATOM 2139 O O . ASN A 1 262 ? 17.575 -2.041 -6.812 1.00 97.88 262 ASN A O 1
ATOM 2143 N N . GLU A 1 263 ? 15.872 -3.364 -6.177 1.00 98.06 263 GLU A N 1
ATOM 2144 C CA . GLU A 1 263 ? 15.918 -4.223 -7.366 1.00 98.06 263 GLU A CA 1
ATOM 2145 C C . GLU A 1 263 ? 15.612 -3.448 -8.653 1.00 98.06 263 GLU A C 1
ATOM 2147 O O . GLU A 1 263 ? 16.348 -3.558 -9.635 1.00 98.06 263 GLU A O 1
ATOM 2152 N N . LEU A 1 264 ? 14.571 -2.608 -8.639 1.00 98.38 264 LEU A N 1
ATOM 2153 C CA . LEU A 1 264 ? 14.260 -1.737 -9.771 1.00 98.38 264 LEU A CA 1
ATOM 2154 C C . LEU A 1 264 ? 15.423 -0.781 -10.061 1.00 98.38 264 LEU A C 1
ATOM 2156 O O . LEU A 1 264 ? 15.752 -0.543 -11.221 1.00 98.38 264 LEU A O 1
ATOM 2160 N N . GLY A 1 265 ? 16.075 -0.258 -9.021 1.00 98.06 265 GLY A N 1
ATOM 2161 C CA . GLY A 1 265 ? 17.237 0.605 -9.192 1.00 98.06 265 GLY A CA 1
ATOM 2162 C C . GLY A 1 265 ? 18.417 -0.092 -9.866 1.00 98.06 265 GLY A C 1
ATOM 2163 O O . GLY A 1 265 ? 19.002 0.464 -10.792 1.00 98.06 265 GLY A O 1
ATOM 2164 N N . GLN A 1 266 ? 18.702 -1.339 -9.488 1.00 98.12 266 GLN A N 1
ATOM 2165 C CA . GLN A 1 266 ? 19.722 -2.156 -10.154 1.00 98.12 266 GLN A CA 1
ATOM 2166 C C . GLN A 1 266 ? 19.378 -2.419 -11.625 1.00 98.12 266 GLN A C 1
ATOM 2168 O O . GLN A 1 266 ? 20.262 -2.382 -12.477 1.00 98.12 266 GLN A O 1
ATOM 2173 N N . LEU A 1 267 ? 18.099 -2.641 -11.944 1.00 98.38 267 LEU A N 1
ATOM 2174 C CA . LEU A 1 267 ? 17.650 -2.809 -13.328 1.00 98.38 267 LEU A CA 1
ATOM 2175 C C . LEU A 1 267 ? 17.854 -1.532 -14.163 1.00 98.38 267 LEU A C 1
ATOM 2177 O O . LEU A 1 267 ? 18.288 -1.603 -15.317 1.00 98.38 267 LEU A O 1
ATOM 2181 N N . TYR A 1 268 ? 17.569 -0.360 -13.591 1.00 98.31 268 TYR A N 1
ATOM 2182 C CA . TYR A 1 268 ? 17.856 0.926 -14.231 1.00 98.31 268 TYR A CA 1
ATOM 2183 C C . TYR A 1 268 ? 19.361 1.141 -14.434 1.00 98.31 268 TYR A C 1
ATOM 2185 O O . TYR A 1 268 ? 19.776 1.595 -15.502 1.00 98.31 268 TYR A O 1
ATOM 2193 N N . GLU A 1 269 ? 20.185 0.775 -13.453 1.00 97.00 269 GLU A N 1
ATOM 2194 C CA . GLU A 1 269 ? 21.643 0.861 -13.553 1.00 97.00 269 GLU A CA 1
ATOM 2195 C C . GLU A 1 269 ? 22.195 -0.076 -14.639 1.00 97.00 269 GLU A C 1
ATOM 2197 O O . GLU A 1 269 ? 22.931 0.378 -15.513 1.00 97.00 269 GLU A O 1
ATOM 2202 N N . GLU A 1 270 ? 21.751 -1.337 -14.692 1.00 96.31 270 GLU A N 1
ATOM 2203 C CA . GLU A 1 270 ? 22.087 -2.273 -15.779 1.00 96.31 270 GLU A CA 1
ATOM 2204 C C . GLU A 1 270 ? 21.688 -1.694 -17.151 1.00 96.31 270 GLU A C 1
ATOM 2206 O O . GLU A 1 270 ? 22.433 -1.760 -18.133 1.00 96.31 270 GLU A O 1
ATOM 2211 N N . THR A 1 271 ? 20.524 -1.052 -17.224 1.00 97.06 271 THR A N 1
ATOM 2212 C CA . THR A 1 271 ? 20.026 -0.432 -18.454 1.00 97.06 271 THR A CA 1
ATOM 2213 C C . THR A 1 271 ? 20.901 0.738 -18.925 1.00 97.06 271 THR A C 1
ATOM 2215 O O . THR A 1 271 ? 21.252 0.828 -20.109 1.00 97.06 271 THR A O 1
ATOM 2218 N N . LEU A 1 272 ? 21.246 1.654 -18.021 1.00 97.81 272 LEU A N 1
ATOM 2219 C CA . LEU A 1 272 ? 21.913 2.914 -18.355 1.00 97.81 272 LEU A CA 1
ATOM 2220 C C . LEU A 1 272 ? 23.440 2.777 -18.414 1.00 97.81 272 LEU A C 1
ATOM 2222 O O . LEU A 1 272 ? 24.080 3.320 -19.318 1.00 97.81 272 LEU A O 1
ATOM 2226 N N . GLU A 1 273 ? 24.035 2.033 -17.489 1.00 96.50 273 GLU A N 1
ATOM 2227 C CA . GLU A 1 273 ? 25.484 1.875 -17.394 1.00 96.50 273 GLU A CA 1
ATOM 2228 C C . GLU A 1 273 ? 25.966 0.692 -18.242 1.00 96.50 273 GLU A C 1
ATOM 2230 O O . GLU A 1 273 ? 26.793 0.876 -19.143 1.00 96.50 273 GLU A O 1
ATOM 2235 N N . ASP A 1 274 ? 25.422 -0.507 -18.036 1.00 94.25 274 ASP A N 1
ATOM 2236 C CA . ASP A 1 274 ? 25.946 -1.709 -18.699 1.00 94.25 274 ASP A CA 1
ATOM 2237 C C . ASP A 1 274 ? 25.529 -1.813 -20.165 1.00 94.25 274 ASP A C 1
ATOM 2239 O O . ASP A 1 274 ? 26.317 -2.240 -21.015 1.00 94.25 274 ASP A O 1
ATOM 2243 N N . VAL A 1 275 ? 24.304 -1.412 -20.500 1.00 97.31 275 VAL A N 1
ATOM 2244 C CA . VAL A 1 275 ? 23.825 -1.468 -21.884 1.00 97.31 275 VAL A CA 1
ATOM 2245 C C . VAL A 1 275 ? 24.094 -0.157 -22.611 1.00 97.31 275 VAL A C 1
ATOM 2247 O O . VAL A 1 275 ? 24.831 -0.132 -23.603 1.00 97.31 275 VAL A O 1
ATOM 2250 N N . HIS A 1 276 ? 23.514 0.952 -22.145 1.00 97.62 276 HIS A N 1
ATOM 2251 C CA . HIS A 1 276 ? 23.616 2.206 -22.882 1.00 97.62 276 HIS A CA 1
ATOM 2252 C C . HIS A 1 276 ? 25.058 2.726 -22.924 1.00 97.62 276 HIS A C 1
ATOM 2254 O O . HIS A 1 276 ? 25.620 2.874 -24.010 1.00 97.62 276 HIS A O 1
ATOM 2260 N N . LYS A 1 277 ? 25.687 2.980 -21.775 1.00 97.25 277 LYS A N 1
ATOM 2261 C CA . LYS A 1 277 ? 27.004 3.629 -21.726 1.00 97.25 277 LYS A CA 1
ATOM 2262 C C . LYS A 1 277 ? 28.133 2.754 -22.274 1.00 97.25 277 LYS A C 1
ATOM 2264 O O . LYS A 1 277 ? 29.000 3.272 -22.975 1.00 97.25 277 LYS A O 1
ATOM 2269 N N . GLN A 1 278 ? 28.136 1.448 -21.998 1.00 96.19 278 GLN A N 1
ATOM 2270 C CA . GLN A 1 278 ? 29.220 0.559 -22.447 1.00 96.19 278 GLN A CA 1
ATOM 2271 C C . GLN A 1 278 ? 29.065 0.043 -23.887 1.00 96.19 278 GLN A C 1
ATOM 2273 O O . GLN A 1 278 ? 30.077 -0.286 -24.523 1.00 96.19 278 GLN A O 1
ATOM 2278 N N . THR A 1 279 ? 27.838 -0.042 -24.412 1.00 96.50 279 THR A N 1
ATOM 2279 C CA . THR A 1 279 ? 27.583 -0.643 -25.734 1.00 96.50 279 THR A CA 1
ATOM 2280 C C . THR A 1 279 ? 27.033 0.354 -26.747 1.00 96.50 279 THR A C 1
ATOM 2282 O O . THR A 1 279 ? 27.550 0.417 -27.863 1.00 96.50 279 THR A O 1
ATOM 2285 N N . VAL A 1 280 ? 26.028 1.158 -26.387 1.00 97.31 280 VAL A N 1
ATOM 2286 C CA . VAL A 1 280 ? 25.334 2.030 -27.352 1.00 97.31 280 VAL A CA 1
ATOM 2287 C C . VAL A 1 280 ? 25.999 3.398 -27.507 1.00 97.31 280 VAL A C 1
ATOM 2289 O O . VAL A 1 280 ? 26.229 3.845 -28.628 1.00 97.31 280 VAL A O 1
ATOM 2292 N N . LEU A 1 281 ? 26.367 4.059 -26.411 1.00 96.81 281 LEU A N 1
ATOM 2293 C CA . LEU A 1 281 ? 26.988 5.386 -26.422 1.00 96.81 281 LEU A CA 1
ATOM 2294 C C . LEU A 1 281 ? 28.268 5.460 -27.287 1.00 96.81 281 LEU A C 1
ATOM 2296 O O . LEU A 1 281 ? 28.411 6.432 -28.036 1.00 96.81 281 LEU A O 1
ATOM 2300 N N . PRO A 1 282 ? 29.166 4.448 -27.299 1.00 97.12 282 PRO A N 1
ATOM 2301 C CA . PRO A 1 282 ? 30.336 4.445 -28.178 1.00 97.12 282 PRO A CA 1
ATOM 2302 C C . PRO A 1 282 ? 30.000 4.457 -29.677 1.00 97.12 282 PRO A C 1
ATOM 2304 O O . PRO A 1 282 ? 30.857 4.808 -30.491 1.00 97.12 282 PRO A O 1
ATOM 2307 N N . LEU A 1 283 ? 28.774 4.107 -30.084 1.00 95.31 283 LEU A N 1
ATOM 2308 C CA . LEU A 1 283 ? 28.348 4.204 -31.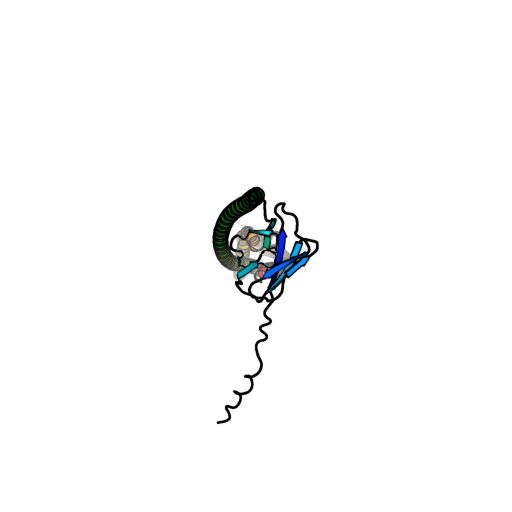484 1.00 95.31 283 LEU A CA 1
ATOM 2309 C C . LEU A 1 283 ? 28.306 5.652 -31.977 1.00 95.31 283 LEU A C 1
ATOM 2311 O O . LEU A 1 283 ? 28.497 5.885 -33.170 1.00 95.31 283 LEU A O 1
ATOM 2315 N N . ASN A 1 284 ? 28.134 6.636 -31.089 1.00 93.25 284 ASN A N 1
ATOM 2316 C CA . ASN A 1 284 ? 28.184 8.042 -31.484 1.00 93.25 284 ASN A CA 1
ATOM 2317 C C . ASN A 1 284 ? 29.545 8.387 -32.114 1.00 93.25 284 ASN A C 1
ATOM 2319 O O . ASN A 1 284 ? 29.601 8.945 -33.206 1.00 93.25 284 ASN A O 1
ATOM 2323 N N . THR A 1 285 ? 30.643 7.950 -31.495 1.00 93.50 285 THR A N 1
ATOM 2324 C CA . THR A 1 285 ? 31.998 8.240 -31.990 1.00 93.50 285 THR A CA 1
ATOM 2325 C C . THR A 1 285 ? 32.483 7.244 -33.040 1.00 93.50 285 THR A C 1
ATOM 2327 O O . THR A 1 285 ? 33.218 7.590 -33.966 1.00 93.50 285 THR A O 1
ATOM 2330 N N . THR A 1 286 ? 32.078 5.979 -32.928 1.00 93.81 286 THR A N 1
ATOM 2331 C CA . THR A 1 286 ? 32.575 4.916 -33.816 1.00 93.81 286 THR A CA 1
ATOM 2332 C C . THR A 1 286 ? 31.762 4.754 -35.099 1.00 93.81 286 THR A C 1
ATOM 2334 O O . THR A 1 286 ? 32.309 4.287 -36.102 1.00 93.81 286 THR A O 1
ATOM 2337 N N . VAL A 1 287 ? 30.491 5.173 -35.098 1.00 94.25 287 VAL A N 1
ATOM 2338 C CA . VAL A 1 287 ? 29.568 5.065 -36.236 1.00 94.25 287 VAL A CA 1
ATOM 2339 C C . VAL A 1 287 ? 29.073 6.435 -36.695 1.00 94.25 287 VAL A C 1
ATOM 2341 O O . VAL A 1 287 ? 29.330 6.810 -37.840 1.00 94.25 287 VAL A O 1
ATOM 2344 N N . LEU A 1 288 ? 28.409 7.206 -35.827 1.00 92.38 288 LEU A N 1
ATOM 2345 C CA . LEU A 1 288 ? 27.761 8.460 -36.239 1.00 92.38 288 LEU A CA 1
ATOM 2346 C C . LEU A 1 288 ? 28.773 9.517 -36.702 1.00 92.38 288 LEU A C 1
ATOM 2348 O O . LEU A 1 288 ? 28.568 10.145 -37.741 1.00 92.38 288 LEU A O 1
ATOM 2352 N N . ASP A 1 289 ? 29.907 9.654 -36.017 1.00 94.00 289 ASP A N 1
ATOM 2353 C CA . ASP A 1 289 ? 30.973 10.569 -36.442 1.00 94.00 289 ASP A CA 1
ATOM 2354 C C . ASP A 1 289 ? 31.598 10.168 -37.782 1.00 94.00 289 ASP A C 1
ATOM 2356 O O . ASP A 1 289 ? 32.015 11.033 -38.548 1.00 94.00 289 ASP A O 1
ATOM 2360 N N . GLN A 1 290 ? 31.612 8.877 -38.134 1.00 94.06 290 GLN A N 1
ATOM 2361 C CA . GLN A 1 290 ? 32.082 8.455 -39.458 1.00 94.06 2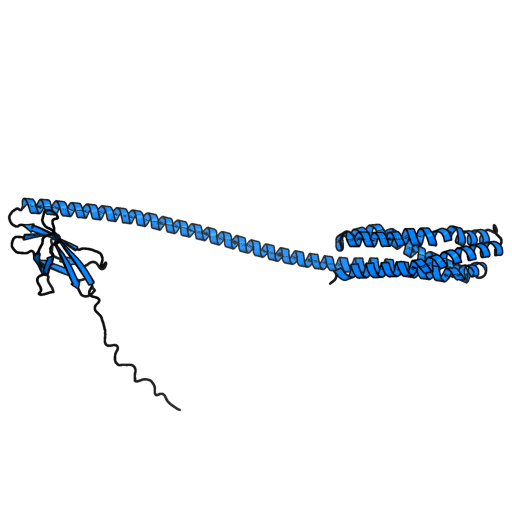90 GLN A CA 1
ATOM 2362 C C . GLN A 1 290 ? 31.108 8.877 -40.564 1.00 94.06 290 GLN A C 1
ATOM 2364 O O . GLN A 1 290 ? 31.554 9.251 -41.648 1.00 94.06 290 GLN A O 1
ATOM 2369 N N . PHE A 1 291 ? 29.797 8.870 -40.303 1.00 91.88 291 PHE A N 1
ATOM 2370 C CA . PHE A 1 291 ? 28.823 9.433 -41.240 1.00 91.88 291 PHE A CA 1
ATOM 2371 C C . PHE A 1 291 ? 29.006 10.943 -41.406 1.00 91.88 291 PHE A C 1
ATOM 2373 O O . PHE A 1 291 ? 28.996 11.437 -42.535 1.00 91.88 291 PHE A O 1
ATOM 2380 N N . ARG A 1 292 ? 29.224 11.670 -40.302 1.00 91.94 292 ARG A N 1
ATOM 2381 C CA . ARG A 1 292 ? 29.487 13.119 -40.322 1.00 91.94 292 ARG A CA 1
ATOM 2382 C C . ARG A 1 292 ? 30.756 13.447 -41.112 1.00 91.94 292 ARG A C 1
ATOM 2384 O O . ARG A 1 292 ? 30.696 14.266 -42.020 1.00 91.94 292 ARG A O 1
ATOM 2391 N N . ALA A 1 293 ? 31.854 12.741 -40.845 1.00 93.00 293 ALA A N 1
ATOM 2392 C CA . ALA A 1 293 ? 33.135 12.939 -41.524 1.00 93.00 293 ALA A CA 1
ATOM 2393 C C . ALA A 1 293 ? 33.069 12.646 -43.033 1.00 93.00 293 ALA A C 1
ATOM 2395 O O . ALA A 1 293 ? 33.722 13.318 -43.826 1.00 93.00 293 ALA A O 1
ATOM 2396 N N . VAL A 1 294 ? 32.269 11.659 -43.460 1.00 91.81 294 VAL A N 1
ATOM 2397 C CA . VAL A 1 294 ? 32.049 11.401 -44.894 1.00 91.81 294 VAL A CA 1
ATOM 2398 C C . VAL A 1 294 ? 31.242 12.523 -45.547 1.00 91.81 294 VAL A C 1
ATOM 2400 O O . VAL A 1 294 ? 31.586 12.941 -46.648 1.00 91.81 294 VAL A O 1
ATOM 2403 N N . ARG A 1 295 ? 30.201 13.038 -44.879 1.00 89.06 295 ARG A N 1
ATOM 2404 C CA . ARG A 1 295 ? 29.403 14.173 -45.382 1.00 89.06 295 ARG A CA 1
ATOM 2405 C C . ARG A 1 295 ? 30.207 15.475 -45.454 1.00 89.06 295 ARG A C 1
ATOM 2407 O O . ARG A 1 295 ? 29.947 16.284 -46.332 1.00 89.06 295 ARG A O 1
ATOM 2414 N N . ALA A 1 296 ? 31.169 15.655 -44.551 1.00 93.38 296 ALA A N 1
ATOM 2415 C CA . ALA A 1 296 ? 32.096 16.786 -44.534 1.00 93.38 296 ALA A CA 1
ATOM 2416 C C . ALA A 1 296 ? 33.303 16.612 -45.481 1.00 93.38 296 ALA A C 1
ATOM 2418 O O . ALA A 1 296 ? 34.206 17.440 -45.473 1.00 93.38 296 ALA A O 1
ATOM 2419 N N . GLU A 1 297 ? 33.346 15.530 -46.270 1.00 92.38 297 GLU A N 1
ATOM 2420 C CA . GLU A 1 297 ? 34.441 15.192 -47.196 1.00 92.38 297 GLU A CA 1
ATOM 2421 C C . GLU A 1 297 ? 35.821 14.973 -46.532 1.00 92.38 297 GLU A C 1
ATOM 2423 O O . GLU A 1 297 ? 36.842 14.852 -47.208 1.00 92.38 297 GLU A O 1
ATOM 2428 N N . GLU A 1 298 ? 35.868 14.815 -45.207 1.00 93.25 298 GLU A N 1
ATOM 2429 C CA . GLU A 1 298 ? 37.103 14.613 -44.434 1.00 93.25 298 GLU A CA 1
ATOM 2430 C C . GLU A 1 298 ? 37.672 13.192 -44.586 1.00 93.25 298 GLU A C 1
ATOM 2432 O O . GLU A 1 298 ? 38.875 12.951 -44.441 1.00 93.25 298 GLU A O 1
ATOM 2437 N N . VAL A 1 299 ? 36.807 12.207 -44.862 1.00 93.06 299 VAL A N 1
ATOM 2438 C CA . VAL A 1 299 ? 37.178 10.789 -44.960 1.00 93.06 299 VAL A CA 1
ATOM 2439 C C . VAL A 1 299 ? 36.542 10.141 -46.185 1.00 93.06 299 VAL A C 1
ATOM 2441 O O . VAL A 1 299 ? 35.355 10.289 -46.454 1.00 93.06 299 VAL A O 1
ATOM 2444 N N . ARG A 1 300 ? 37.319 9.316 -46.902 1.00 91.81 300 ARG A N 1
ATOM 2445 C CA . ARG A 1 300 ? 36.801 8.526 -48.031 1.00 91.81 300 ARG A CA 1
ATOM 2446 C C . ARG A 1 300 ? 35.713 7.533 -47.571 1.00 91.81 300 ARG A C 1
ATOM 2448 O O . ARG A 1 300 ? 35.999 6.735 -46.667 1.00 91.81 300 ARG A O 1
ATOM 2455 N N . PRO A 1 301 ? 34.555 7.449 -48.261 1.00 89.62 301 PRO A N 1
ATOM 2456 C CA . PRO A 1 301 ? 33.445 6.564 -47.888 1.00 89.62 301 PRO A CA 1
ATOM 2457 C C . PRO A 1 301 ? 33.849 5.102 -47.663 1.00 89.62 301 PRO A C 1
ATOM 2459 O O . PRO A 1 301 ? 33.446 4.487 -46.682 1.00 89.62 301 PRO A O 1
ATOM 2462 N N . ALA A 1 302 ? 34.720 4.545 -48.512 1.00 90.31 302 ALA A N 1
ATOM 2463 C CA . ALA A 1 302 ? 35.179 3.158 -48.383 1.00 90.31 302 ALA A CA 1
ATOM 2464 C C . ALA A 1 302 ? 35.937 2.884 -47.066 1.00 90.31 302 ALA A C 1
ATOM 2466 O O . ALA A 1 302 ? 35.784 1.819 -46.463 1.00 90.31 302 ALA A O 1
ATOM 2467 N N . LYS A 1 303 ? 36.741 3.851 -46.599 1.00 91.94 303 LYS A N 1
ATOM 2468 C CA . LYS A 1 303 ? 37.508 3.737 -45.349 1.00 91.94 303 LYS A CA 1
ATOM 2469 C C . LYS A 1 303 ? 36.588 3.862 -44.133 1.00 91.94 303 LYS A C 1
ATOM 2471 O O . LYS A 1 303 ? 36.729 3.077 -43.196 1.00 91.94 303 LYS A O 1
ATOM 2476 N N . ALA A 1 304 ? 35.650 4.810 -44.168 1.00 92.69 304 ALA A N 1
ATOM 2477 C CA . ALA A 1 304 ? 34.631 4.983 -43.134 1.00 92.69 304 ALA A CA 1
ATOM 2478 C C . ALA A 1 304 ? 33.741 3.736 -43.015 1.00 92.69 304 ALA A C 1
ATOM 2480 O O . ALA A 1 304 ? 33.601 3.185 -41.927 1.00 92.69 304 ALA A O 1
ATOM 2481 N N . ARG A 1 305 ? 33.256 3.205 -44.145 1.00 93.50 305 ARG A N 1
ATOM 2482 C CA . ARG A 1 305 ? 32.403 2.009 -44.201 1.00 93.50 305 ARG A CA 1
ATOM 2483 C C . ARG A 1 305 ? 33.033 0.803 -43.505 1.00 93.50 305 ARG A C 1
ATOM 2485 O O . ARG A 1 305 ? 32.364 0.153 -42.714 1.00 93.50 305 ARG A O 1
ATOM 2492 N N . LYS A 1 306 ? 34.326 0.531 -43.731 1.00 92.62 306 LYS A N 1
ATOM 2493 C CA . LYS A 1 306 ? 35.035 -0.587 -43.076 1.00 92.62 306 LYS A CA 1
ATOM 2494 C C . LYS A 1 306 ? 35.153 -0.405 -41.556 1.00 92.62 306 LYS A C 1
ATOM 2496 O O . LYS A 1 306 ? 35.070 -1.381 -40.815 1.00 92.62 306 LYS A O 1
ATOM 2501 N N . LYS A 1 307 ? 35.369 0.830 -41.084 1.00 93.44 307 LYS A N 1
ATOM 2502 C CA . LYS A 1 307 ? 35.421 1.137 -39.644 1.00 93.44 307 LYS A CA 1
ATOM 2503 C C . LYS A 1 307 ? 34.054 0.963 -38.989 1.00 93.44 307 LYS A C 1
ATOM 2505 O O . LYS A 1 307 ? 33.970 0.311 -37.952 1.00 93.44 307 LYS A O 1
ATOM 2510 N N . VAL A 1 308 ? 33.016 1.506 -39.623 1.00 95.81 308 VAL A N 1
ATOM 2511 C CA . VAL A 1 308 ? 31.633 1.406 -39.154 1.00 95.81 308 VAL A CA 1
ATOM 2512 C C . VAL A 1 308 ? 31.175 -0.047 -39.093 1.00 95.81 308 VAL A C 1
ATOM 2514 O O . VAL A 1 308 ? 30.642 -0.456 -38.072 1.00 95.81 308 VAL A O 1
ATOM 2517 N N . ASP A 1 309 ? 31.446 -0.845 -40.128 1.00 94.75 309 ASP A N 1
ATOM 2518 C CA . ASP A 1 309 ? 31.086 -2.269 -40.175 1.00 94.75 309 ASP A CA 1
ATOM 2519 C C . ASP A 1 309 ? 31.702 -3.046 -38.998 1.00 94.75 309 ASP A C 1
ATOM 2521 O O . ASP A 1 309 ? 31.010 -3.767 -38.282 1.00 94.75 309 ASP A O 1
ATOM 2525 N N . LYS A 1 310 ? 32.990 -2.814 -38.707 1.00 95.62 310 LYS A N 1
ATOM 2526 C CA . LYS A 1 310 ? 33.657 -3.421 -37.547 1.00 95.62 310 LYS A CA 1
ATOM 2527 C C . LYS A 1 310 ? 33.020 -2.989 -36.221 1.00 95.62 310 LYS A C 1
ATOM 2529 O O . LYS A 1 310 ? 32.787 -3.837 -35.364 1.00 95.62 310 LYS A O 1
ATOM 2534 N N . ALA A 1 311 ? 32.778 -1.692 -36.031 1.00 96.12 311 ALA A N 1
ATOM 2535 C CA . ALA A 1 311 ? 32.210 -1.166 -34.789 1.00 96.12 311 ALA A CA 1
ATOM 2536 C C . ALA A 1 311 ? 30.771 -1.654 -34.558 1.00 96.12 311 ALA A C 1
ATOM 2538 O O . ALA A 1 311 ? 30.437 -2.087 -33.456 1.00 96.12 311 ALA A O 1
ATOM 2539 N N . ALA A 1 312 ? 29.951 -1.650 -35.608 1.00 96.88 312 ALA A N 1
ATOM 2540 C CA . ALA A 1 312 ? 28.569 -2.101 -35.559 1.00 96.88 312 ALA A CA 1
ATOM 2541 C C . ALA A 1 312 ? 28.460 -3.601 -35.277 1.00 96.88 312 ALA A C 1
ATOM 2543 O O . ALA A 1 312 ? 27.638 -3.984 -34.454 1.00 96.88 312 ALA A O 1
ATOM 2544 N N . ASN A 1 313 ? 29.329 -4.435 -35.860 1.00 97.31 313 ASN A N 1
ATOM 2545 C CA . ASN A 1 313 ? 29.365 -5.866 -35.547 1.00 97.31 313 ASN A CA 1
ATOM 2546 C C . ASN A 1 313 ? 29.755 -6.125 -34.081 1.00 97.31 313 ASN A C 1
ATOM 2548 O O . ASN A 1 313 ? 29.139 -6.955 -33.425 1.00 97.31 313 ASN A O 1
ATOM 2552 N N . ILE A 1 314 ? 30.721 -5.381 -33.525 1.00 97.38 314 ILE A N 1
ATOM 2553 C CA . ILE A 1 314 ? 31.081 -5.506 -32.098 1.00 97.38 314 ILE A CA 1
ATOM 2554 C C . ILE A 1 314 ? 29.890 -5.147 -31.199 1.00 97.38 314 ILE A C 1
ATOM 2556 O O . ILE A 1 314 ? 29.610 -5.859 -30.236 1.00 97.38 314 ILE A O 1
ATOM 2560 N N . ALA A 1 315 ? 29.193 -4.049 -31.497 1.00 97.56 315 ALA A N 1
ATOM 2561 C CA . ALA A 1 315 ? 28.016 -3.649 -30.733 1.00 97.56 315 ALA A CA 1
ATOM 2562 C C . ALA A 1 315 ? 26.854 -4.640 -30.905 1.00 97.56 315 ALA A C 1
ATOM 2564 O O . ALA A 1 315 ? 26.194 -4.965 -29.924 1.00 97.56 315 ALA A O 1
ATOM 2565 N N . PHE A 1 316 ? 26.644 -5.172 -32.111 1.00 98.38 316 PHE A N 1
ATOM 2566 C CA . PHE A 1 316 ? 25.627 -6.182 -32.398 1.00 98.38 316 PHE A CA 1
ATOM 2567 C C . PHE A 1 316 ? 25.821 -7.440 -31.545 1.00 98.38 316 PHE A C 1
ATOM 2569 O O . PHE A 1 316 ? 24.888 -7.864 -30.868 1.00 98.38 316 PHE A O 1
ATOM 2576 N N . GLU A 1 317 ? 27.041 -7.981 -31.497 1.00 97.94 317 GLU A N 1
ATOM 2577 C CA . GLU A 1 317 ? 27.360 -9.154 -30.674 1.00 97.94 317 GLU A CA 1
ATOM 2578 C C . GLU A 1 317 ? 27.166 -8.884 -29.177 1.00 97.94 317 GLU A C 1
ATOM 2580 O O . GLU A 1 317 ? 26.603 -9.707 -28.455 1.00 97.94 317 GLU A O 1
ATOM 2585 N N . LYS A 1 318 ? 27.575 -7.706 -28.689 1.00 97.69 318 LYS A N 1
ATOM 2586 C CA . LYS A 1 318 ? 27.328 -7.316 -27.293 1.00 97.69 318 LYS A CA 1
ATOM 2587 C C . LYS A 1 318 ? 25.833 -7.251 -26.981 1.00 97.69 318 LYS A C 1
ATOM 2589 O O . LYS A 1 318 ? 25.395 -7.831 -25.991 1.00 97.69 318 LYS A O 1
ATOM 2594 N N . LEU A 1 319 ? 25.050 -6.597 -27.838 1.00 98.06 319 LEU A N 1
ATOM 2595 C CA . LEU A 1 319 ? 23.606 -6.459 -27.654 1.00 98.06 319 LEU A CA 1
ATOM 2596 C C . LEU A 1 319 ? 22.873 -7.803 -27.748 1.00 98.06 319 LEU A C 1
ATOM 2598 O O . LEU A 1 319 ? 21.951 -8.028 -26.968 1.00 98.06 319 LEU A O 1
ATOM 2602 N N . ASN A 1 320 ? 23.298 -8.723 -28.622 1.00 97.88 320 ASN A N 1
ATOM 2603 C CA . ASN A 1 320 ? 22.761 -10.090 -28.674 1.00 97.88 320 ASN A CA 1
ATOM 2604 C C . ASN A 1 320 ? 22.895 -10.828 -27.339 1.00 97.88 320 ASN A C 1
ATOM 2606 O O . ASN A 1 320 ? 22.007 -11.593 -26.975 1.00 97.88 320 ASN A O 1
ATOM 2610 N N . ASN A 1 321 ? 23.979 -10.576 -26.606 1.00 95.81 321 ASN A N 1
ATOM 2611 C CA . ASN A 1 321 ? 24.212 -11.193 -25.305 1.00 95.81 321 ASN A CA 1
ATOM 2612 C C . ASN A 1 321 ? 23.484 -10.459 -24.167 1.00 95.81 321 ASN A C 1
ATOM 2614 O O . ASN A 1 321 ? 22.979 -11.096 -23.246 1.00 95.81 321 ASN A O 1
ATOM 2618 N N . GLN A 1 322 ? 23.421 -9.125 -24.218 1.00 97.12 322 GLN A N 1
ATOM 2619 C CA . GLN A 1 322 ? 22.845 -8.304 -23.147 1.00 97.12 322 GLN A CA 1
ATOM 2620 C C . GLN A 1 322 ? 21.308 -8.281 -23.160 1.00 97.12 322 GLN A C 1
ATOM 2622 O O . GLN A 1 322 ? 20.691 -8.366 -22.100 1.00 97.12 322 GLN A O 1
ATOM 2627 N N . ILE A 1 323 ? 20.678 -8.196 -24.338 1.00 97.94 323 ILE A N 1
ATOM 2628 C CA . ILE A 1 323 ? 19.218 -8.026 -24.461 1.00 97.94 323 ILE A CA 1
ATOM 2629 C C . ILE A 1 323 ? 18.426 -9.172 -23.812 1.00 97.94 323 ILE A C 1
ATOM 2631 O O . ILE A 1 323 ? 17.523 -8.863 -23.038 1.00 97.94 323 ILE A O 1
ATOM 2635 N N . PRO A 1 324 ? 18.736 -10.467 -24.036 1.00 98.06 324 PRO A N 1
ATOM 2636 C CA . PRO A 1 324 ? 17.958 -11.549 -23.429 1.00 98.06 324 PRO A CA 1
ATOM 2637 C C . PRO A 1 324 ? 17.982 -11.519 -21.897 1.00 98.06 324 PRO A C 1
ATOM 2639 O O . PRO A 1 324 ? 16.963 -11.768 -21.252 1.00 98.06 324 PRO A O 1
ATOM 2642 N N . LYS A 1 325 ? 19.138 -11.177 -21.311 1.00 97.12 325 LYS A N 1
ATOM 2643 C CA . LYS A 1 325 ? 19.287 -11.015 -19.861 1.00 97.12 325 LYS A CA 1
ATOM 2644 C C . LYS A 1 325 ? 18.447 -9.840 -19.359 1.00 97.12 325 LYS A C 1
ATOM 2646 O O . LYS A 1 325 ? 17.678 -10.012 -18.418 1.00 97.12 325 LYS A O 1
ATOM 2651 N N . LEU A 1 326 ? 18.537 -8.688 -20.027 1.00 97.75 326 LEU A N 1
ATOM 2652 C CA . LEU A 1 326 ? 17.762 -7.501 -19.671 1.00 97.75 326 LEU A CA 1
ATOM 2653 C C . LEU A 1 326 ? 16.251 -7.763 -19.754 1.00 97.75 326 LEU A C 1
ATOM 2655 O O . LEU A 1 326 ? 15.523 -7.452 -18.819 1.00 97.75 326 LEU A O 1
ATOM 2659 N N . GLU A 1 327 ? 15.769 -8.383 -20.834 1.00 98.12 327 GLU A N 1
ATOM 2660 C CA . GLU A 1 327 ? 14.350 -8.730 -20.988 1.00 98.12 327 GLU A CA 1
ATOM 2661 C C . GLU A 1 327 ? 13.873 -9.699 -19.902 1.00 98.12 327 GLU A C 1
ATOM 2663 O O . GLU A 1 327 ? 12.752 -9.572 -19.408 1.00 98.12 327 GLU A O 1
ATOM 2668 N N . SER A 1 328 ? 14.714 -10.660 -19.513 1.00 98.06 328 SER A N 1
ATOM 2669 C CA . SER A 1 328 ? 14.420 -11.554 -18.393 1.00 98.06 328 SER A CA 1
ATOM 2670 C C . SER A 1 328 ? 14.291 -10.776 -17.083 1.00 98.06 328 SER A C 1
ATOM 2672 O O . SER A 1 328 ? 13.321 -10.972 -16.353 1.00 98.06 328 SER A O 1
ATOM 2674 N N . ASN A 1 329 ? 15.224 -9.865 -16.800 1.00 98.19 329 ASN A N 1
ATOM 2675 C CA . ASN A 1 329 ? 15.206 -9.059 -15.581 1.00 98.19 329 ASN A CA 1
ATOM 2676 C C . ASN A 1 329 ? 13.996 -8.113 -15.540 1.00 98.19 329 ASN A C 1
ATOM 2678 O O . ASN A 1 329 ? 13.333 -8.028 -14.508 1.00 98.19 329 ASN A O 1
ATOM 2682 N N . ILE A 1 330 ? 13.636 -7.490 -16.671 1.00 98.50 330 ILE A N 1
ATOM 2683 C CA . ILE A 1 330 ? 12.408 -6.689 -16.802 1.00 98.50 330 ILE A CA 1
ATOM 2684 C C . ILE A 1 330 ? 11.184 -7.547 -16.474 1.00 98.50 330 ILE A C 1
ATOM 2686 O O . ILE A 1 330 ? 10.374 -7.158 -15.639 1.00 98.50 330 ILE A O 1
ATOM 2690 N N . LYS A 1 331 ? 11.049 -8.735 -17.076 1.00 98.31 331 LYS A N 1
ATOM 2691 C CA . LYS A 1 331 ? 9.899 -9.622 -16.820 1.00 98.31 331 LYS A CA 1
ATOM 2692 C C . LYS A 1 331 ? 9.785 -10.019 -15.352 1.00 98.31 331 LYS A C 1
ATOM 2694 O O . LYS A 1 331 ? 8.687 -9.987 -14.805 1.00 98.31 331 LYS A O 1
ATOM 2699 N N . VAL A 1 332 ? 10.902 -10.373 -14.716 1.00 98.12 332 VAL A N 1
ATOM 2700 C CA . VAL A 1 332 ? 10.927 -10.727 -13.290 1.00 98.12 332 VAL A CA 1
ATOM 2701 C C . VAL A 1 332 ? 10.516 -9.535 -12.428 1.00 98.12 332 VAL A C 1
ATOM 2703 O O . VAL A 1 332 ? 9.678 -9.693 -11.544 1.00 98.12 332 VAL A O 1
ATOM 2706 N N . MET A 1 333 ? 11.053 -8.345 -12.704 1.00 98.00 333 MET A N 1
ATOM 2707 C CA . MET A 1 333 ? 10.710 -7.130 -11.965 1.00 98.00 333 MET A CA 1
ATOM 2708 C C . MET A 1 333 ? 9.220 -6.797 -12.092 1.00 98.00 333 MET A C 1
ATOM 2710 O O . MET A 1 333 ? 8.554 -6.551 -11.089 1.00 98.00 333 MET A O 1
ATOM 2714 N N . LEU A 1 334 ? 8.670 -6.845 -13.309 1.00 97.88 334 LEU A N 1
ATOM 2715 C CA . LEU A 1 334 ? 7.252 -6.571 -13.541 1.00 97.88 334 LEU A CA 1
ATOM 2716 C C . LEU A 1 334 ? 6.351 -7.606 -12.861 1.00 97.88 334 LEU A C 1
ATOM 2718 O O . LEU A 1 334 ? 5.371 -7.217 -12.234 1.00 97.88 334 LEU A O 1
ATOM 2722 N N . ALA A 1 335 ? 6.713 -8.890 -12.888 1.00 97.69 335 ALA A N 1
ATOM 2723 C CA . ALA A 1 335 ? 5.967 -9.924 -12.173 1.00 97.69 335 ALA A CA 1
ATOM 2724 C C . ALA A 1 335 ? 5.958 -9.689 -10.651 1.00 97.69 335 ALA A C 1
ATOM 2726 O O . ALA A 1 335 ? 4.931 -9.872 -10.002 1.00 97.69 335 ALA A O 1
ATOM 2727 N N . LYS A 1 336 ? 7.082 -9.241 -10.073 1.00 96.88 336 LYS A N 1
ATOM 2728 C CA . LYS A 1 336 ? 7.158 -8.896 -8.644 1.00 96.88 336 LYS A CA 1
ATOM 2729 C C . LYS A 1 336 ? 6.303 -7.677 -8.285 1.00 96.88 336 LYS A C 1
ATOM 2731 O O . LYS A 1 336 ? 5.688 -7.672 -7.224 1.00 96.88 336 LYS A O 1
ATOM 2736 N N . LEU A 1 337 ? 6.255 -6.659 -9.149 1.00 95.12 337 LEU A N 1
ATOM 2737 C CA . LEU A 1 337 ? 5.396 -5.486 -8.940 1.00 95.12 337 LEU A CA 1
ATOM 2738 C C . LEU A 1 337 ? 3.908 -5.830 -9.076 1.00 95.12 337 LEU A C 1
ATOM 2740 O O . LEU A 1 337 ? 3.092 -5.305 -8.329 1.00 95.12 337 LEU A O 1
ATOM 2744 N N . GLU A 1 338 ? 3.556 -6.713 -10.006 1.00 94.69 338 GLU A N 1
ATOM 2745 C CA . GLU A 1 338 ? 2.174 -7.149 -10.227 1.00 94.69 338 GLU A CA 1
ATOM 2746 C C . GLU A 1 338 ? 1.657 -8.047 -9.095 1.00 94.69 338 GLU A C 1
ATOM 2748 O O . GLU A 1 338 ? 0.495 -7.951 -8.706 1.00 94.69 338 GLU A O 1
ATOM 2753 N N . ALA A 1 339 ? 2.529 -8.870 -8.502 1.00 91.38 339 ALA A N 1
ATOM 2754 C CA . ALA A 1 339 ? 2.163 -9.792 -7.427 1.00 91.38 339 ALA A CA 1
ATOM 2755 C C . ALA A 1 339 ? 1.568 -9.109 -6.183 1.00 91.38 339 ALA A C 1
ATOM 2757 O O . ALA A 1 339 ? 0.922 -9.780 -5.391 1.00 91.38 339 ALA A O 1
ATOM 2758 N N . SER A 1 340 ? 1.762 -7.800 -5.996 1.00 77.00 340 SER A N 1
ATOM 2759 C CA . SER A 1 340 ? 1.186 -7.065 -4.864 1.00 77.00 340 SER A CA 1
ATOM 2760 C C . SER A 1 340 ? -0.284 -6.671 -5.038 1.00 77.00 340 SER A C 1
ATOM 2762 O O . SER A 1 340 ? -0.843 -6.073 -4.122 1.00 77.00 340 SER A O 1
ATOM 2764 N N . PHE A 1 341 ? -0.874 -6.896 -6.218 1.00 78.12 341 PHE A N 1
ATOM 2765 C CA . PHE A 1 341 ? -2.290 -6.596 -6.496 1.00 78.12 341 PHE A CA 1
ATOM 2766 C C . PHE A 1 341 ? -3.237 -7.715 -6.035 1.00 78.12 341 PHE A C 1
ATOM 2768 O O . PHE A 1 341 ? -4.459 -7.588 -6.146 1.00 78.12 341 PHE A O 1
ATOM 2775 N N . HIS A 1 342 ? -2.681 -8.835 -5.577 1.00 60.38 342 HIS A N 1
ATOM 2776 C CA . HIS A 1 342 ? -3.383 -10.047 -5.166 1.00 60.38 342 HIS A CA 1
ATOM 2777 C C . HIS A 1 342 ? -2.918 -10.457 -3.772 1.00 60.38 342 HIS A C 1
ATOM 2779 O O . HIS A 1 342 ? -3.759 -11.019 -3.035 1.00 60.38 342 HIS A O 1
#

Secondary structure (DSSP, 8-state):
-------SS--S----------EEEEEEEE-TTS-B-TT-EEEETTEEEEEE--TTSEEEEEE-SS--EEEEEPPTTEEEEESTTSEEEPPSSTTPEEEEEEEETT-HHHHHHHHHHHHHHHHHHHHHHHHHHHHHHHHHHHHHHHHHHHHHHHHHHHHHHHHHHHHHHHHHHHHHHHHHHHHHHHHHHHHHHHHHHHHHHHHHHHHHHHGGGGGGGGT-HHHHHHHHHHHHHHHHHHHHHHHHHHHHHHHHHHHH-HHHHHHHHHHHHIIIIIIIIIIITHHIIIIIHHHHHHHTTSS-HHHHHHHHHHHHHHHHHHHHHHHHHHHHHHHHHHHHHHGGG-

Radius of gyration: 59.17 Å; chains: 1; bounding box: 105×55×150 Å

Foldseek 3Di:
DDDDPPPDDDPDDPPDPPVQQWQKAKEFEAELVRQQDAQFWKDKPPDRDTFTAHPRNMDIDTHGDDFDWIAIDGDPQKDWLPPNRRIDTDDPDSPDYHYTYIYGPDCPPSSVVSNVVVVVVVVVVVVVVVVVVVVVVVVVVVVVVVVVVVVVVVVVVVVVVVVVVVVVVVVVVVVVVVVVVLLVLLVVLLVVLLVLLVQLLVLLVLLLVLLQVLLCVLPDVVNVVSNVVSVVSNVVSLVSLVVCLVVSLVSCCVNPRNVLSVLSNVLSCCSCPVQCVPQPVVCCVQPVVLVVCVVVVNDDSVVSSVSSNVSSVVSSVSSVVSSVVSVVSSVVSSVSSVVVSD

pLDDT: mean 84.71, std 15.94, range [30.91, 98.69]